Protein AF-A0A2G4IRQ7-F1 (afdb_monomer_lite)

Structure (mmCIF, N/CA/C/O backbone):
data_AF-A0A2G4IRQ7-F1
#
_entry.id   AF-A0A2G4IRQ7-F1
#
loop_
_atom_site.group_PDB
_atom_site.id
_atom_site.type_symbol
_atom_site.label_atom_id
_atom_site.label_alt_id
_atom_site.label_comp_id
_atom_site.label_asym_id
_atom_site.label_entity_id
_atom_site.label_seq_id
_atom_site.pdbx_PDB_ins_code
_atom_site.Cartn_x
_atom_site.Cartn_y
_atom_site.Cartn_z
_atom_site.occupancy
_atom_site.B_iso_or_equiv
_atom_site.auth_seq_id
_atom_site.auth_comp_id
_atom_site.auth_asym_id
_atom_site.auth_atom_id
_atom_site.pdbx_PDB_model_num
ATOM 1 N N . MET A 1 1 ? 15.027 -28.114 79.522 1.00 39.94 1 MET A N 1
ATOM 2 C CA . MET A 1 1 ? 14.827 -28.220 78.059 1.00 39.94 1 MET A CA 1
ATOM 3 C C . MET A 1 1 ? 14.148 -26.948 77.574 1.00 39.94 1 MET A C 1
ATOM 5 O O . MET A 1 1 ? 13.013 -26.704 77.953 1.00 39.94 1 MET A O 1
ATOM 9 N N . ARG A 1 2 ? 14.868 -26.088 76.842 1.00 34.03 2 ARG A N 1
ATOM 10 C CA . ARG A 1 2 ? 14.319 -24.876 76.213 1.00 34.03 2 ARG A CA 1
ATOM 11 C C . ARG A 1 2 ? 13.858 -25.247 74.802 1.00 34.03 2 ARG A C 1
ATOM 13 O O . ARG A 1 2 ? 14.678 -25.721 74.024 1.00 34.03 2 ARG A O 1
ATOM 20 N N . PHE A 1 3 ? 12.579 -25.051 74.493 1.00 34.12 3 PHE A N 1
ATOM 21 C CA . PHE A 1 3 ? 12.048 -25.165 73.134 1.00 34.12 3 PHE A CA 1
ATOM 22 C C . PHE A 1 3 ? 12.144 -23.801 72.443 1.00 34.12 3 PHE A C 1
ATOM 24 O O . PHE A 1 3 ? 11.673 -22.799 72.976 1.00 34.12 3 PHE A O 1
ATOM 31 N N . VAL A 1 4 ? 12.786 -23.769 71.277 1.00 37.59 4 VAL A N 1
ATOM 32 C CA . VAL A 1 4 ? 12.840 -22.609 70.379 1.00 37.59 4 VAL A CA 1
ATOM 33 C C . VAL A 1 4 ? 11.666 -22.729 69.409 1.00 37.59 4 VAL A C 1
ATOM 35 O O . VAL A 1 4 ? 11.553 -23.729 68.704 1.00 37.59 4 VAL A O 1
ATOM 38 N N . VAL A 1 5 ? 10.788 -21.725 69.383 1.00 39.50 5 VAL A N 1
ATOM 39 C CA . VAL A 1 5 ? 9.712 -21.592 68.392 1.00 39.50 5 VAL A CA 1
ATOM 40 C C . VAL A 1 5 ? 10.283 -20.834 67.193 1.00 39.50 5 VAL A C 1
ATOM 42 O O . VAL A 1 5 ? 10.709 -19.691 67.335 1.00 39.50 5 VAL A O 1
ATOM 45 N N . SER A 1 6 ? 10.332 -21.480 66.027 1.00 40.19 6 SER A N 1
ATOM 46 C CA . SER A 1 6 ? 10.767 -20.875 64.765 1.00 40.19 6 SER A CA 1
ATOM 47 C C . SER A 1 6 ? 9.539 -20.422 63.973 1.00 40.19 6 SER A C 1
ATOM 49 O O . SER A 1 6 ? 8.685 -21.233 63.621 1.00 40.19 6 SER A O 1
ATOM 51 N N . THR A 1 7 ? 9.420 -19.118 63.737 1.00 41.31 7 THR A N 1
ATOM 52 C CA . THR A 1 7 ? 8.377 -18.512 62.901 1.00 41.31 7 THR A CA 1
ATOM 53 C C . THR A 1 7 ? 8.740 -18.655 61.422 1.00 41.31 7 THR A C 1
ATOM 55 O O . THR A 1 7 ? 9.763 -18.122 60.994 1.00 41.31 7 THR A O 1
ATOM 58 N N . LEU A 1 8 ? 7.903 -19.346 60.641 1.00 37.53 8 LEU A N 1
ATOM 59 C CA . LEU A 1 8 ? 8.021 -19.422 59.182 1.00 37.53 8 LEU A CA 1
ATOM 60 C C . LEU A 1 8 ? 7.330 -18.204 58.549 1.00 37.53 8 LEU A C 1
ATOM 62 O O . LEU A 1 8 ? 6.112 -18.055 58.642 1.00 37.53 8 LEU A O 1
ATOM 66 N N . THR A 1 9 ? 8.101 -17.345 57.892 1.00 38.47 9 THR A N 1
ATOM 67 C CA . THR A 1 9 ? 7.590 -16.225 57.093 1.00 38.47 9 THR A CA 1
ATOM 68 C C . THR A 1 9 ? 7.265 -16.728 55.684 1.00 38.47 9 THR A C 1
ATOM 70 O O . THR A 1 9 ? 8.157 -17.186 54.972 1.00 38.47 9 THR A O 1
ATOM 73 N N . ALA A 1 10 ? 5.999 -16.664 55.267 1.00 39.62 10 ALA A N 1
ATOM 74 C CA . ALA A 1 10 ? 5.585 -17.016 53.909 1.00 39.62 10 ALA A CA 1
ATOM 75 C C . ALA A 1 10 ? 5.901 -15.864 52.938 1.00 39.62 10 ALA A C 1
ATOM 77 O O . ALA A 1 10 ? 5.369 -14.762 53.072 1.00 39.62 10 ALA A O 1
ATOM 78 N N . LEU A 1 11 ? 6.775 -16.122 51.964 1.00 38.62 11 LEU A N 1
ATOM 79 C CA . LEU A 1 11 ? 7.141 -15.183 50.905 1.00 38.62 11 LEU A CA 1
ATOM 80 C C . LEU A 1 11 ? 6.123 -15.299 49.754 1.00 38.62 11 LEU A C 1
ATOM 82 O O . LEU A 1 11 ? 6.109 -16.298 49.035 1.00 38.62 11 LEU A O 1
ATOM 86 N N . LEU A 1 12 ? 5.257 -14.295 49.580 1.00 38.44 12 LEU A N 1
ATOM 87 C CA . LEU A 1 12 ? 4.388 -14.181 48.404 1.00 38.44 12 LEU A CA 1
ATOM 88 C C . LEU A 1 12 ? 5.237 -13.840 47.169 1.00 38.44 12 LEU A C 1
ATOM 90 O O . LEU A 1 12 ? 5.704 -12.713 47.013 1.00 38.44 12 LEU A O 1
ATOM 94 N N . LEU A 1 13 ? 5.416 -14.813 46.275 1.00 44.12 13 LEU A N 1
ATOM 95 C CA . LEU A 1 13 ? 5.960 -14.594 44.935 1.00 44.12 13 LEU A CA 1
ATOM 96 C C . LEU A 1 13 ? 4.890 -13.931 44.057 1.00 44.12 13 LEU A C 1
ATOM 98 O O . LEU A 1 13 ? 3.972 -14.587 43.556 1.00 44.12 13 LEU A O 1
ATOM 102 N N . ALA A 1 14 ? 5.014 -12.617 43.872 1.00 44.66 14 ALA A N 1
ATOM 103 C CA . ALA A 1 14 ? 4.275 -11.885 42.855 1.00 44.66 14 ALA A CA 1
ATOM 104 C C . ALA A 1 14 ? 4.680 -12.416 41.471 1.00 44.66 14 ALA A C 1
ATOM 106 O O . ALA A 1 14 ? 5.801 -12.201 41.011 1.00 44.66 14 ALA A O 1
ATOM 107 N N . HIS A 1 15 ? 3.771 -13.134 40.813 1.00 41.34 15 HIS A N 1
ATOM 108 C CA . HIS A 1 15 ? 3.943 -13.526 39.421 1.00 41.34 15 HIS A CA 1
ATOM 109 C C . HIS A 1 15 ? 3.737 -12.280 38.558 1.00 41.34 15 HIS A C 1
ATOM 111 O O . HIS A 1 15 ? 2.606 -11.881 38.282 1.00 41.34 15 HIS A O 1
ATOM 117 N N . ALA A 1 16 ? 4.835 -11.644 38.152 1.00 44.62 16 ALA A N 1
ATOM 118 C CA . ALA A 1 16 ? 4.808 -10.702 37.047 1.00 44.62 16 ALA A CA 1
ATOM 119 C C . ALA A 1 16 ? 4.422 -11.492 35.789 1.00 44.62 16 ALA A C 1
ATOM 121 O O . ALA A 1 16 ? 5.222 -12.256 35.251 1.00 44.62 16 ALA A O 1
ATOM 122 N N . GLY A 1 17 ? 3.162 -11.366 35.370 1.00 40.91 17 GLY A N 1
ATOM 123 C CA . GLY A 1 17 ? 2.684 -11.936 34.119 1.00 40.91 17 GLY A CA 1
ATOM 124 C C . GLY A 1 17 ? 3.452 -11.311 32.963 1.00 40.91 17 GLY A C 1
ATOM 125 O O . GLY A 1 17 ? 3.209 -10.163 32.599 1.00 40.91 17 GLY A O 1
ATOM 126 N N . VAL A 1 18 ? 4.391 -12.061 32.394 1.00 37.47 18 VAL A N 1
ATOM 127 C CA . VAL A 1 18 ? 4.973 -11.741 31.095 1.00 37.47 18 VAL A CA 1
ATOM 128 C C . VAL A 1 18 ? 3.854 -11.952 30.082 1.00 37.47 18 VAL A C 1
ATOM 130 O O . VAL A 1 18 ? 3.473 -13.086 29.799 1.00 37.47 18 VAL A O 1
ATOM 133 N N . GLN A 1 19 ? 3.266 -10.865 29.584 1.00 36.97 19 GLN A N 1
ATOM 134 C CA . GLN A 1 19 ? 2.401 -10.943 28.413 1.00 36.97 19 GLN A CA 1
ATOM 135 C C . GLN A 1 19 ? 3.259 -11.469 27.262 1.00 36.97 19 GLN A C 1
ATOM 137 O O . GLN A 1 19 ? 4.245 -10.838 26.879 1.00 36.97 19 GLN A O 1
ATOM 142 N N . ALA A 1 20 ? 2.915 -12.650 26.751 1.00 39.84 20 ALA A N 1
ATOM 143 C CA . ALA A 1 20 ? 3.502 -13.159 25.528 1.00 39.84 20 ALA A CA 1
ATOM 144 C C . ALA A 1 20 ? 3.141 -12.179 24.407 1.00 39.84 20 ALA A C 1
ATOM 146 O O . ALA A 1 20 ? 1.983 -12.077 24.004 1.00 39.84 20 ALA A O 1
ATOM 147 N N . VAL A 1 21 ? 4.129 -11.417 23.942 1.00 36.94 21 VAL A N 1
ATOM 148 C CA . VAL A 1 21 ? 4.043 -10.754 22.646 1.00 36.94 21 VAL A CA 1
ATOM 149 C C . VAL A 1 21 ? 3.983 -11.890 21.641 1.00 36.94 21 VAL A C 1
ATOM 151 O O . VAL A 1 21 ? 4.958 -12.621 21.474 1.00 36.94 21 VAL A O 1
ATOM 154 N N . GLU A 1 22 ? 2.816 -12.097 21.044 1.00 48.16 22 GLU A N 1
ATOM 155 C CA . GLU A 1 22 ? 2.665 -12.989 19.904 1.00 48.16 22 GLU A CA 1
ATOM 156 C C . GLU A 1 22 ? 3.569 -12.421 18.804 1.00 48.16 22 GLU A C 1
ATOM 158 O O . GLU A 1 22 ? 3.260 -11.401 18.185 1.00 48.16 22 GLU A O 1
ATOM 163 N N . LEU A 1 23 ? 4.772 -12.986 18.674 1.00 47.19 23 LEU A N 1
ATOM 164 C CA . LEU A 1 23 ? 5.696 -12.619 17.614 1.00 47.19 23 LEU A CA 1
ATOM 165 C C . LEU A 1 23 ? 4.957 -12.895 16.309 1.00 47.19 23 LEU A C 1
ATOM 167 O O . LEU A 1 23 ? 4.476 -14.006 16.106 1.00 47.19 23 LEU A O 1
ATOM 171 N N . ASP A 1 24 ? 4.838 -11.891 15.447 1.00 64.62 24 ASP A N 1
ATOM 172 C CA . ASP A 1 24 ? 4.324 -12.052 14.092 1.00 64.62 24 ASP A CA 1
ATOM 173 C C . ASP A 1 24 ? 5.249 -13.018 13.327 1.00 64.62 24 ASP A C 1
ATOM 175 O O . ASP A 1 24 ? 6.182 -12.596 12.641 1.00 64.62 24 ASP A O 1
ATOM 179 N N . VAL A 1 25 ? 5.031 -14.329 13.483 1.00 72.94 25 VAL A N 1
ATOM 180 C CA . VAL A 1 25 ? 5.915 -15.350 12.919 1.00 72.94 25 VAL A CA 1
ATOM 181 C C . VAL A 1 25 ? 5.780 -15.312 11.401 1.00 72.94 25 VAL A C 1
ATOM 183 O O . VAL A 1 25 ? 4.698 -15.460 10.824 1.00 72.94 25 VAL A O 1
ATOM 186 N N . THR A 1 26 ? 6.904 -15.061 10.747 1.00 85.12 26 THR A N 1
ATOM 187 C CA . THR A 1 26 ? 7.058 -15.131 9.297 1.00 85.12 26 THR A CA 1
ATOM 188 C C . THR A 1 26 ? 8.162 -16.141 8.984 1.00 85.12 26 THR A C 1
ATOM 190 O O . THR A 1 26 ? 9.031 -16.369 9.834 1.00 85.12 26 THR A O 1
ATOM 193 N N . PRO A 1 27 ? 8.132 -16.798 7.811 1.00 90.25 27 PRO A N 1
ATOM 194 C CA . PRO A 1 27 ? 9.245 -17.614 7.350 1.00 90.25 27 PRO A CA 1
ATOM 195 C C . PRO A 1 27 ? 10.556 -16.834 7.3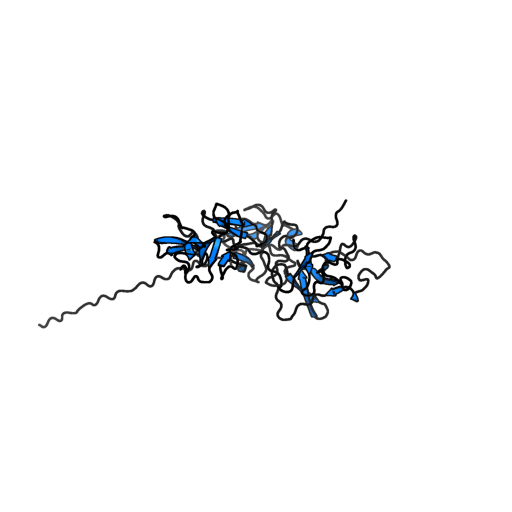69 1.00 90.25 27 PRO A C 1
ATOM 197 O O . PRO A 1 27 ? 10.550 -15.626 7.165 1.00 90.25 27 PRO A O 1
ATOM 200 N N . ALA A 1 28 ? 11.686 -17.522 7.535 1.00 88.62 28 ALA A N 1
ATOM 201 C CA . ALA A 1 28 ? 13.001 -16.878 7.597 1.00 88.62 28 ALA A CA 1
ATOM 202 C C . ALA A 1 28 ? 13.340 -16.058 6.334 1.00 88.62 28 ALA A C 1
ATOM 204 O O . ALA A 1 28 ? 14.097 -15.091 6.397 1.00 88.62 28 ALA A O 1
ATOM 205 N N . GLU A 1 29 ? 12.782 -16.434 5.182 1.00 92.31 29 GLU A N 1
ATOM 206 C CA . GLU A 1 29 ? 12.945 -15.719 3.915 1.00 92.31 29 GLU A CA 1
ATOM 207 C C . GLU A 1 29 ? 12.058 -14.472 3.788 1.00 92.31 29 GLU A C 1
ATOM 209 O O . GLU A 1 29 ? 12.192 -13.742 2.806 1.00 92.31 29 GLU A O 1
ATOM 214 N N . VAL A 1 30 ? 11.162 -14.225 4.746 1.00 93.62 30 VAL A N 1
ATOM 215 C CA . VAL A 1 30 ? 10.192 -13.131 4.735 1.00 93.62 30 VAL A CA 1
ATOM 216 C C . VAL A 1 30 ? 10.420 -12.208 5.927 1.00 93.62 30 VAL A C 1
ATOM 218 O O . VAL A 1 30 ? 10.689 -12.642 7.039 1.00 93.62 30 VAL A O 1
ATOM 221 N N . ALA A 1 31 ? 10.255 -10.912 5.697 1.00 92.38 31 ALA A N 1
ATOM 222 C CA . ALA A 1 31 ? 10.132 -9.910 6.740 1.00 92.38 31 ALA A CA 1
ATOM 223 C C . ALA A 1 31 ? 8.893 -9.036 6.496 1.00 92.38 31 ALA A C 1
ATOM 225 O O . ALA A 1 31 ? 8.296 -9.034 5.415 1.00 92.38 31 ALA A O 1
ATOM 226 N N . LEU A 1 32 ? 8.497 -8.287 7.525 1.00 89.31 32 LEU A N 1
ATOM 227 C CA . LEU A 1 32 ? 7.405 -7.320 7.453 1.00 89.31 32 LEU A CA 1
ATOM 228 C C . LEU A 1 32 ? 7.966 -5.904 7.342 1.00 89.31 32 LEU A C 1
ATOM 230 O O . LEU A 1 32 ? 8.888 -5.535 8.069 1.00 89.31 32 LEU A O 1
ATOM 234 N N . ARG A 1 33 ? 7.373 -5.093 6.462 1.00 87.62 33 ARG A N 1
ATOM 235 C CA . ARG A 1 33 ? 7.618 -3.647 6.395 1.00 87.62 33 ARG A CA 1
ATOM 236 C C . ARG A 1 33 ? 6.317 -2.898 6.663 1.00 87.62 33 ARG A C 1
ATOM 238 O O . ARG A 1 33 ? 5.291 -3.217 6.063 1.00 87.62 33 ARG A O 1
ATOM 245 N N . GLU A 1 34 ? 6.349 -1.919 7.566 1.00 83.19 34 GLU A N 1
ATOM 246 C CA . GLU A 1 34 ? 5.183 -1.070 7.841 1.00 83.19 34 GLU A CA 1
ATOM 247 C C . GLU A 1 34 ? 4.825 -0.229 6.612 1.00 83.19 34 GLU A C 1
ATOM 249 O O . GLU A 1 34 ? 5.695 0.378 5.982 1.00 83.19 34 GLU A O 1
ATOM 254 N N . GLN A 1 35 ? 3.533 -0.166 6.292 1.00 77.06 35 GLN A N 1
ATOM 255 C CA . GLN A 1 35 ? 2.988 0.755 5.299 1.00 77.06 35 GLN A CA 1
ATOM 256 C C . GLN A 1 35 ? 1.631 1.277 5.778 1.00 77.06 35 GLN A C 1
ATOM 258 O O . GLN A 1 35 ? 0.639 0.551 5.818 1.00 77.06 35 GLN A O 1
ATOM 263 N N . GLY A 1 36 ? 1.593 2.556 6.163 1.00 74.94 36 GLY A N 1
ATOM 264 C CA . GLY A 1 36 ? 0.446 3.142 6.863 1.00 74.94 36 GLY A CA 1
ATOM 265 C C . GLY A 1 36 ? 0.159 2.421 8.173 1.00 74.94 36 GLY A C 1
ATOM 266 O O . GLY A 1 36 ? 1.066 2.245 8.981 1.00 74.94 36 GLY A O 1
ATOM 267 N N . HIS A 1 37 ? -1.089 1.994 8.387 1.00 74.00 37 HIS A N 1
ATOM 268 C CA . HIS A 1 37 ? -1.432 1.172 9.548 1.00 74.00 37 HIS A CA 1
ATOM 269 C C . HIS A 1 37 ? -1.323 -0.336 9.285 1.00 74.00 37 HIS A C 1
ATOM 271 O O . HIS A 1 37 ? -1.584 -1.101 10.211 1.00 74.00 37 HIS A O 1
ATOM 277 N N . GLY A 1 38 ? -0.917 -0.774 8.093 1.00 77.12 38 GLY A N 1
ATOM 278 C CA . GLY A 1 38 ? -0.792 -2.174 7.688 1.00 77.12 38 GLY A CA 1
ATOM 279 C C . GLY A 1 38 ? 0.654 -2.636 7.513 1.00 77.12 38 GLY A C 1
ATOM 280 O O . GLY A 1 38 ? 1.609 -1.933 7.853 1.00 77.12 38 GLY A O 1
ATOM 281 N N . TRP A 1 39 ? 0.797 -3.847 6.978 1.00 84.12 39 TRP A N 1
ATOM 282 C CA . TRP A 1 39 ? 2.081 -4.497 6.740 1.00 84.12 39 TRP A CA 1
ATOM 283 C C . TRP A 1 39 ? 2.137 -5.043 5.323 1.00 84.12 39 TRP A C 1
ATOM 285 O O . TRP A 1 39 ? 1.197 -5.695 4.863 1.00 84.12 39 TRP A O 1
ATOM 295 N N . ILE A 1 40 ? 3.272 -4.847 4.668 1.00 88.56 40 ILE A N 1
ATOM 296 C CA . ILE A 1 40 ? 3.592 -5.548 3.429 1.00 88.56 40 ILE A CA 1
ATOM 297 C C . ILE A 1 40 ? 4.649 -6.611 3.686 1.00 88.56 40 ILE A C 1
ATOM 299 O O . ILE A 1 40 ? 5.465 -6.496 4.607 1.00 88.56 40 ILE A O 1
ATOM 303 N N . LEU A 1 41 ? 4.634 -7.633 2.844 1.00 93.12 41 LEU A N 1
ATOM 304 C CA . LEU A 1 41 ? 5.619 -8.694 2.846 1.00 93.12 41 LEU A CA 1
ATOM 305 C C . LEU A 1 41 ? 6.817 -8.266 1.995 1.00 93.12 41 LEU A C 1
ATOM 307 O O . LEU A 1 41 ? 6.673 -7.834 0.849 1.00 93.12 41 LEU A O 1
ATOM 311 N N . VAL A 1 42 ? 8.009 -8.408 2.558 1.00 95.12 42 VAL A N 1
ATOM 312 C CA . VAL A 1 42 ? 9.280 -8.259 1.846 1.00 95.12 42 VAL A CA 1
ATOM 313 C C . VAL A 1 42 ? 10.097 -9.531 2.033 1.00 95.12 42 VAL A C 1
ATOM 315 O O . VAL A 1 42 ? 9.876 -10.269 2.991 1.00 95.12 42 VAL A O 1
ATOM 318 N N . ASN A 1 43 ? 11.035 -9.824 1.138 1.00 95.00 43 ASN A N 1
ATOM 319 C CA . ASN A 1 43 ? 11.986 -10.902 1.393 1.00 95.00 43 ASN A CA 1
ATOM 320 C C . ASN A 1 43 ? 13.030 -10.481 2.448 1.00 95.00 43 ASN A C 1
ATOM 322 O O . ASN A 1 43 ? 13.084 -9.321 2.862 1.00 95.00 43 ASN A O 1
ATOM 326 N N . SER A 1 44 ? 13.906 -11.401 2.850 1.00 91.44 44 SER A N 1
ATOM 327 C CA . SER A 1 44 ? 14.980 -11.142 3.825 1.00 91.44 44 SER A CA 1
ATOM 328 C C . SER A 1 44 ? 15.970 -10.036 3.417 1.00 91.44 44 SER A C 1
ATOM 330 O O . SER A 1 44 ? 16.647 -9.478 4.277 1.00 91.44 44 SER A O 1
ATOM 332 N N . ALA A 1 45 ? 16.031 -9.672 2.131 1.00 91.50 45 ALA A N 1
ATOM 333 C CA . ALA A 1 45 ? 16.821 -8.550 1.614 1.00 91.50 45 ALA A CA 1
ATOM 334 C C . ALA A 1 45 ? 16.038 -7.217 1.556 1.00 91.50 45 ALA A C 1
ATOM 336 O O . ALA A 1 45 ? 16.584 -6.193 1.145 1.00 91.50 45 ALA A O 1
ATOM 337 N N . GLY A 1 46 ? 14.762 -7.204 1.956 1.00 92.50 46 GLY A N 1
ATOM 338 C CA . GLY A 1 46 ? 13.890 -6.026 1.929 1.00 92.50 46 GLY A CA 1
ATOM 339 C C . GLY A 1 46 ? 13.211 -5.750 0.580 1.00 92.50 46 GLY A C 1
ATOM 340 O O . GLY A 1 46 ? 12.546 -4.719 0.429 1.00 92.50 46 GLY A O 1
ATOM 341 N N . MET A 1 47 ? 13.340 -6.661 -0.389 1.00 94.50 47 MET A N 1
ATOM 342 C CA . MET A 1 47 ? 12.660 -6.565 -1.685 1.00 94.50 47 MET A CA 1
ATOM 343 C C . MET A 1 47 ? 11.176 -6.865 -1.524 1.00 94.50 47 MET A C 1
ATOM 345 O O . MET A 1 47 ? 10.811 -7.835 -0.861 1.00 94.50 47 MET A O 1
ATOM 349 N N . THR A 1 48 ? 10.323 -6.054 -2.144 1.00 95.44 48 THR A N 1
ATOM 350 C CA . THR A 1 48 ? 8.869 -6.210 -2.048 1.00 95.44 48 THR A CA 1
ATOM 351 C C . THR A 1 48 ? 8.417 -7.539 -2.650 1.00 95.44 48 THR A C 1
ATOM 353 O O . THR A 1 48 ? 8.892 -7.952 -3.710 1.00 95.44 48 THR A O 1
ATOM 356 N N . LEU A 1 49 ? 7.512 -8.221 -1.948 1.00 97.31 49 LEU A N 1
ATOM 357 C CA . LEU A 1 49 ? 6.870 -9.435 -2.432 1.00 97.31 49 LEU A CA 1
ATOM 358 C C . LEU A 1 49 ? 5.525 -9.101 -3.070 1.00 97.31 49 LEU A C 1
ATOM 360 O O . LEU A 1 49 ? 4.845 -8.167 -2.652 1.00 97.31 49 LEU A O 1
ATOM 364 N N . TYR A 1 50 ? 5.133 -9.886 -4.066 1.00 96.94 50 TYR A N 1
ATOM 365 C CA . TYR A 1 50 ? 3.934 -9.680 -4.869 1.00 96.94 50 TYR A CA 1
ATOM 366 C C . TYR A 1 50 ? 3.104 -10.952 -4.975 1.00 96.94 50 TYR A C 1
ATOM 368 O O . TYR A 1 50 ? 3.623 -12.065 -4.880 1.00 96.94 50 TYR A O 1
ATOM 376 N N . THR A 1 51 ? 1.814 -10.759 -5.232 1.00 95.38 51 THR A N 1
ATOM 377 C CA . THR A 1 51 ? 0.870 -11.803 -5.632 1.00 95.38 51 THR A CA 1
ATOM 378 C C . THR A 1 51 ? 0.375 -11.551 -7.051 1.00 95.38 51 THR A C 1
ATOM 380 O O . THR A 1 51 ? 0.286 -10.404 -7.500 1.00 95.38 51 THR A O 1
ATOM 383 N N . PHE A 1 52 ? 0.035 -12.633 -7.747 1.00 95.44 52 PHE A N 1
ATOM 384 C CA . PHE A 1 52 ? -0.495 -12.595 -9.104 1.00 95.44 52 PHE A CA 1
ATOM 385 C C . PHE A 1 52 ? -1.996 -12.910 -9.104 1.00 95.44 52 PHE A C 1
ATOM 387 O O . PHE A 1 52 ? -2.472 -13.825 -8.418 1.00 95.44 52 PHE A O 1
ATOM 394 N N . VAL A 1 53 ? -2.773 -12.135 -9.862 1.00 92.62 53 VAL A N 1
ATOM 395 C CA . VAL A 1 53 ? -4.231 -12.304 -9.962 1.00 92.62 53 VAL A CA 1
ATOM 396 C C . VAL A 1 53 ? -4.588 -13.678 -10.515 1.00 92.62 53 VAL A C 1
ATOM 398 O O . VAL A 1 53 ? -5.443 -14.342 -9.927 1.00 92.62 53 VAL A O 1
ATOM 401 N N . ASP A 1 54 ? -3.898 -14.114 -11.571 1.00 94.56 54 ASP A N 1
ATOM 402 C CA . ASP A 1 54 ? -4.233 -15.348 -12.290 1.00 94.56 54 ASP A CA 1
ATOM 403 C C . ASP A 1 54 ? -3.843 -16.623 -11.513 1.00 94.56 54 ASP A C 1
ATOM 405 O O . ASP A 1 54 ? -4.292 -17.711 -11.870 1.00 94.56 54 ASP A O 1
ATOM 409 N N . ASP A 1 55 ? -3.057 -16.520 -10.433 1.00 94.56 55 ASP A N 1
ATOM 410 C CA . ASP A 1 55 ? -2.768 -17.676 -9.576 1.00 94.56 55 ASP A CA 1
ATOM 411 C C . ASP A 1 55 ? -4.031 -18.136 -8.842 1.00 94.56 55 ASP A C 1
ATOM 413 O O . ASP A 1 55 ? -4.719 -17.346 -8.195 1.00 94.56 55 ASP A O 1
ATOM 417 N N . GLN A 1 56 ? -4.328 -19.428 -8.846 1.00 91.75 56 GLN A N 1
ATOM 418 C CA . GLN A 1 56 ? -5.398 -19.952 -7.998 1.00 91.75 56 GLN A CA 1
ATOM 419 C C . GLN A 1 56 ? -4.870 -20.208 -6.583 1.00 91.75 56 GLN A C 1
ATOM 421 O O . GLN A 1 56 ? -3.696 -20.520 -6.383 1.00 91.75 56 GLN A O 1
ATOM 426 N N . LYS A 1 57 ? -5.731 -20.047 -5.572 1.00 88.19 57 LYS A N 1
ATOM 427 C CA . LYS A 1 57 ? -5.336 -20.345 -4.191 1.00 88.19 57 LYS A CA 1
ATOM 428 C C . LYS A 1 57 ? -5.075 -21.841 -4.037 1.00 88.19 57 LYS A C 1
ATOM 430 O O . LYS A 1 57 ? -5.906 -22.639 -4.458 1.00 88.19 57 LYS A O 1
ATOM 435 N N . PHE A 1 58 ? -3.977 -22.187 -3.369 1.00 86.00 58 PHE A N 1
ATOM 436 C CA . PHE A 1 58 ? -3.569 -23.566 -3.073 1.00 86.00 58 PHE A CA 1
ATOM 437 C C . PHE A 1 58 ? -3.359 -24.435 -4.322 1.00 86.00 58 PHE A C 1
ATOM 439 O O . PHE A 1 58 ? -3.462 -25.657 -4.248 1.00 86.00 58 PHE A O 1
ATOM 446 N N . ALA A 1 59 ? -3.075 -23.804 -5.460 1.00 89.44 59 ALA A N 1
ATOM 447 C CA . ALA A 1 59 ? -2.809 -24.470 -6.722 1.00 89.44 59 ALA A CA 1
ATOM 448 C C . ALA A 1 59 ? -1.383 -24.188 -7.196 1.00 89.44 59 ALA A C 1
ATOM 450 O O . ALA A 1 59 ? -0.672 -23.342 -6.638 1.00 89.44 59 ALA A O 1
ATOM 451 N N . ASP A 1 60 ? -0.996 -24.880 -8.262 1.00 90.31 60 ASP A N 1
ATOM 452 C CA . ASP A 1 60 ? 0.269 -24.627 -8.928 1.00 90.31 60 ASP A CA 1
ATOM 453 C C . ASP A 1 60 ? 0.326 -23.183 -9.463 1.00 90.31 60 ASP A C 1
ATOM 455 O O . ASP A 1 60 ? -0.670 -22.662 -9.982 1.00 90.31 60 ASP A O 1
ATOM 459 N N . PRO A 1 61 ? 1.491 -22.523 -9.360 1.00 93.94 61 PRO A N 1
ATOM 460 C CA . PRO A 1 61 ? 1.692 -21.178 -9.883 1.00 93.94 61 PRO A CA 1
ATOM 461 C C . PRO A 1 61 ? 1.396 -21.045 -11.382 1.00 93.94 61 PRO A C 1
ATOM 463 O O . PRO A 1 61 ? 1.982 -21.757 -12.196 1.00 93.94 61 PRO A O 1
ATOM 466 N N . ALA A 1 62 ? 0.585 -20.060 -11.769 1.00 94.19 62 ALA A N 1
ATOM 467 C CA . ALA A 1 62 ? 0.337 -19.711 -13.168 1.00 94.19 62 ALA A CA 1
ATOM 468 C C . ALA A 1 62 ? 1.546 -18.993 -13.797 1.00 94.19 62 ALA A C 1
ATOM 470 O O . ALA A 1 62 ? 1.831 -19.145 -14.986 1.00 94.19 62 ALA A O 1
ATOM 471 N N . CYS A 1 63 ? 2.295 -18.217 -13.003 1.00 94.88 63 CYS A N 1
ATOM 472 C CA . CYS A 1 63 ? 3.516 -17.564 -13.473 1.00 94.88 63 CYS A CA 1
ATOM 473 C C . CYS A 1 63 ? 4.708 -18.539 -13.480 1.00 94.88 63 CYS A C 1
ATOM 475 O O . CYS A 1 63 ? 5.372 -18.757 -12.456 1.00 94.88 63 CYS A O 1
ATOM 477 N N . VAL A 1 64 ? 4.995 -19.107 -14.654 1.00 93.38 64 VAL A N 1
ATOM 478 C CA . VAL A 1 64 ? 6.104 -20.041 -14.926 1.00 93.38 64 VAL A CA 1
ATOM 479 C C . VAL A 1 64 ? 6.978 -19.574 -16.098 1.00 93.38 64 VAL A C 1
ATOM 481 O O . VAL A 1 64 ? 6.659 -18.601 -16.783 1.00 93.38 64 VAL A O 1
ATOM 484 N N . GLU A 1 65 ? 8.116 -20.242 -16.307 1.00 91.12 65 GLU A N 1
ATOM 485 C CA . GLU A 1 65 ? 9.047 -19.990 -17.420 1.00 91.12 65 GLU A CA 1
ATOM 486 C C . GLU A 1 65 ? 9.420 -18.503 -17.582 1.00 91.12 65 GLU A C 1
ATOM 488 O O . GLU A 1 65 ? 9.937 -17.888 -16.652 1.00 91.12 65 GLU A O 1
ATOM 493 N N . LYS A 1 66 ? 9.138 -17.896 -18.744 1.00 92.56 66 LYS A N 1
ATOM 494 C CA . LYS A 1 66 ? 9.436 -16.486 -19.039 1.00 92.56 66 LYS A CA 1
ATOM 495 C C . LYS A 1 66 ? 8.800 -15.528 -18.034 1.00 92.56 66 LYS A C 1
ATOM 497 O O . LYS A 1 66 ? 9.400 -14.501 -17.718 1.00 92.56 66 LYS A O 1
ATOM 502 N N . CYS A 1 67 ? 7.617 -15.865 -17.514 1.00 94.06 67 CYS A N 1
ATOM 503 C CA . CYS A 1 67 ? 6.989 -15.071 -16.466 1.00 94.06 67 CYS A CA 1
ATOM 504 C C . CYS A 1 67 ? 7.863 -15.068 -15.207 1.00 94.06 67 CYS A C 1
ATOM 506 O O . CYS A 1 67 ? 8.171 -13.999 -14.690 1.00 94.06 67 CYS A O 1
ATOM 508 N N . ALA A 1 68 ? 8.361 -16.238 -14.796 1.00 94.81 68 ALA A N 1
ATOM 509 C CA . ALA A 1 68 ? 9.201 -16.405 -13.611 1.00 94.81 68 ALA A CA 1
ATOM 510 C C . ALA A 1 68 ? 10.604 -15.777 -13.738 1.00 94.81 68 ALA A C 1
ATOM 512 O O . ALA A 1 68 ? 11.287 -15.604 -12.737 1.00 94.81 68 ALA A O 1
ATOM 513 N N . ILE A 1 69 ? 11.041 -15.411 -14.948 1.00 93.44 69 ILE A N 1
ATOM 514 C CA . ILE A 1 69 ? 12.257 -14.600 -15.143 1.00 93.44 69 ILE A CA 1
ATOM 515 C C . ILE A 1 69 ? 11.993 -13.138 -14.752 1.00 93.44 69 ILE A C 1
ATOM 517 O O . ILE A 1 69 ? 12.836 -12.495 -14.135 1.00 93.44 69 ILE A O 1
ATOM 521 N N . THR A 1 70 ? 10.816 -12.613 -15.106 1.00 94.00 70 THR A N 1
ATOM 522 C CA . THR A 1 70 ? 10.413 -11.230 -14.783 1.00 94.00 70 THR A CA 1
ATOM 523 C C . THR A 1 70 ? 9.896 -11.109 -13.349 1.00 94.00 70 THR A C 1
ATOM 525 O O . THR A 1 70 ? 10.081 -10.086 -12.694 1.00 94.00 70 THR A O 1
ATOM 528 N N . TRP A 1 71 ? 9.276 -12.175 -12.854 1.00 96.94 71 TRP A N 1
ATOM 529 C CA . TRP A 1 71 ? 8.711 -12.291 -11.518 1.00 96.94 71 TRP A CA 1
ATOM 530 C C . TRP A 1 71 ? 9.324 -13.501 -10.820 1.00 96.94 71 TRP A C 1
ATOM 532 O O . TRP A 1 71 ? 8.708 -14.571 -10.803 1.00 96.94 71 TRP A O 1
ATOM 542 N N . PRO A 1 72 ? 10.565 -13.395 -10.317 1.00 97.06 72 PRO A N 1
ATOM 543 C CA . PRO A 1 72 ? 11.218 -14.523 -9.673 1.00 97.06 72 PRO A CA 1
ATOM 544 C C . PRO A 1 72 ? 10.409 -15.034 -8.472 1.00 97.06 72 PRO A C 1
ATOM 546 O O . PRO A 1 72 ? 9.954 -14.239 -7.650 1.00 97.06 72 PRO A O 1
ATOM 549 N N . PRO A 1 73 ? 10.196 -16.355 -8.341 1.00 97.25 73 PRO A N 1
ATOM 550 C CA . PRO A 1 73 ? 9.463 -16.914 -7.213 1.00 97.25 73 PRO A CA 1
ATOM 551 C C . PRO A 1 73 ? 10.265 -16.765 -5.916 1.00 97.25 73 PRO A C 1
ATOM 553 O O . PRO A 1 73 ? 11.481 -16.969 -5.899 1.00 97.25 73 PRO A O 1
ATOM 556 N N . LEU A 1 74 ? 9.575 -16.497 -4.807 1.00 97.50 74 LEU A N 1
ATOM 557 C CA . LEU A 1 74 ? 10.160 -16.599 -3.474 1.00 97.50 74 LEU A CA 1
ATOM 558 C C . LEU A 1 74 ? 10.311 -18.079 -3.106 1.00 97.50 74 LEU A C 1
ATOM 560 O O . LEU A 1 74 ? 9.385 -18.709 -2.592 1.00 97.50 74 LEU A O 1
ATOM 564 N N . LEU A 1 75 ? 11.469 -18.651 -3.420 1.00 95.56 75 LEU A N 1
ATOM 565 C CA . LEU A 1 75 ? 11.746 -20.051 -3.125 1.00 95.56 75 LEU A CA 1
ATOM 566 C C . LEU A 1 75 ? 11.822 -20.291 -1.615 1.00 95.56 75 LEU A C 1
ATOM 568 O O . LEU A 1 75 ? 12.375 -19.489 -0.866 1.00 95.56 75 LEU A O 1
ATOM 572 N N . ALA A 1 76 ? 11.269 -21.420 -1.191 1.00 94.69 76 ALA A N 1
ATOM 573 C CA . ALA A 1 76 ? 11.385 -21.920 0.165 1.00 94.69 76 ALA A CA 1
ATOM 574 C C . ALA A 1 76 ? 12.559 -22.901 0.243 1.00 94.69 76 ALA A C 1
ATOM 576 O O . ALA A 1 76 ? 12.712 -23.760 -0.631 1.00 94.69 76 ALA A O 1
ATOM 577 N N . ASN A 1 77 ? 13.362 -22.807 1.305 1.00 90.75 77 ASN A N 1
ATOM 578 C CA . ASN A 1 77 ? 14.414 -23.786 1.580 1.00 90.75 77 ASN A CA 1
ATOM 579 C C . ASN A 1 77 ? 13.830 -25.209 1.749 1.00 90.75 77 ASN A C 1
ATOM 581 O O . ASN A 1 77 ? 12.623 -25.349 1.930 1.00 90.75 77 ASN A O 1
ATOM 585 N N . GLU A 1 78 ? 14.652 -26.267 1.719 1.00 86.88 78 GLU A N 1
ATOM 586 C CA . GLU A 1 78 ? 14.206 -27.677 1.814 1.00 86.88 78 GLU A CA 1
ATOM 587 C C . GLU A 1 78 ? 13.695 -28.114 3.200 1.00 86.88 78 GLU A C 1
ATOM 589 O O . GLU A 1 78 ? 12.948 -29.092 3.320 1.00 86.88 78 GLU A O 1
ATOM 594 N N . THR A 1 79 ? 14.003 -27.361 4.251 1.00 88.44 79 THR A N 1
ATOM 595 C CA . THR A 1 79 ? 13.552 -27.639 5.624 1.00 88.44 79 THR A CA 1
ATOM 596 C C . THR A 1 79 ? 12.337 -26.807 6.037 1.00 88.44 79 THR A C 1
ATOM 598 O O . THR A 1 79 ? 11.837 -26.966 7.150 1.00 88.44 79 THR A O 1
ATOM 601 N N . ALA A 1 80 ? 11.832 -25.965 5.130 1.00 92.00 80 ALA A N 1
ATOM 602 C CA . ALA A 1 80 ? 10.698 -25.085 5.334 1.00 92.00 80 ALA A CA 1
ATOM 603 C C . ALA A 1 80 ? 9.458 -25.883 5.727 1.00 92.00 80 ALA A C 1
ATOM 605 O O . ALA A 1 80 ? 9.130 -26.898 5.106 1.00 92.00 80 ALA A O 1
ATOM 606 N N . LYS A 1 81 ? 8.766 -25.398 6.756 1.00 90.44 81 LYS A N 1
ATOM 607 C CA . LYS A 1 81 ? 7.528 -25.986 7.258 1.00 90.44 81 LYS A CA 1
ATOM 608 C C . LYS A 1 81 ? 6.408 -24.956 7.127 1.00 90.44 81 LYS A C 1
ATOM 610 O O . LYS A 1 81 ? 6.598 -23.839 7.604 1.00 90.44 81 LYS A O 1
ATOM 615 N N . PRO A 1 82 ? 5.284 -25.297 6.477 1.00 90.69 82 PRO A N 1
ATOM 616 C CA . PRO A 1 82 ? 4.120 -24.423 6.447 1.00 90.69 82 PRO A CA 1
ATOM 617 C C . PRO A 1 82 ? 3.541 -24.268 7.859 1.00 90.69 82 PRO A C 1
ATOM 619 O O . PRO A 1 82 ? 3.592 -25.211 8.651 1.00 90.69 82 PRO A O 1
ATOM 622 N N . ASP A 1 83 ? 2.997 -23.092 8.156 1.00 86.31 83 ASP A N 1
ATOM 623 C CA . ASP A 1 83 ? 2.360 -22.773 9.435 1.00 86.31 83 ASP A CA 1
ATOM 624 C C . ASP A 1 83 ? 1.356 -21.623 9.271 1.00 86.31 83 ASP A C 1
ATOM 626 O O . ASP A 1 83 ? 1.644 -20.617 8.617 1.00 86.31 83 ASP A O 1
ATOM 630 N N . GLY A 1 84 ? 0.169 -21.768 9.861 1.00 84.12 84 GLY A N 1
ATOM 631 C CA . GLY A 1 84 ? -0.922 -20.798 9.747 1.00 84.12 84 GLY A CA 1
ATOM 632 C C . GLY A 1 84 ? -1.236 -20.395 8.297 1.00 84.12 84 GLY A C 1
ATOM 633 O O . GLY A 1 84 ? -1.575 -21.229 7.459 1.00 84.12 84 GLY A O 1
ATOM 634 N N . ASP A 1 85 ? -1.120 -19.096 8.005 1.00 84.94 85 ASP A N 1
ATOM 635 C CA . ASP A 1 85 ? -1.336 -18.523 6.668 1.00 84.94 85 ASP A CA 1
ATOM 636 C C . ASP A 1 85 ? -0.198 -18.844 5.668 1.00 84.94 85 ASP A C 1
ATOM 638 O O . ASP A 1 85 ? -0.338 -18.575 4.471 1.00 84.94 85 ASP A O 1
ATOM 642 N N . TRP A 1 86 ? 0.932 -19.399 6.120 1.00 91.44 86 TRP A N 1
ATOM 643 C CA . TRP A 1 86 ? 2.085 -19.736 5.284 1.00 91.44 86 TRP A CA 1
ATOM 644 C C . TRP A 1 86 ? 1.985 -21.160 4.758 1.00 91.44 86 TRP A C 1
ATOM 646 O O . TRP A 1 86 ? 1.947 -22.132 5.508 1.00 91.44 86 TRP A O 1
ATOM 656 N N . THR A 1 87 ? 2.003 -21.286 3.439 1.00 93.69 87 THR A N 1
ATOM 657 C CA . THR A 1 87 ? 1.883 -22.557 2.722 1.00 93.69 87 THR A CA 1
ATOM 658 C C . THR A 1 87 ? 3.034 -22.725 1.741 1.00 93.69 87 THR A C 1
ATOM 660 O O . THR A 1 87 ? 3.715 -21.761 1.390 1.00 93.69 87 THR A O 1
ATOM 663 N N . LEU A 1 88 ? 3.262 -23.959 1.300 1.00 94.44 88 LEU A N 1
ATOM 664 C CA . LEU A 1 88 ? 4.249 -24.274 0.275 1.00 94.44 88 LEU A CA 1
ATOM 665 C C . LEU A 1 88 ? 3.527 -24.748 -0.979 1.00 94.44 88 LEU A C 1
ATOM 667 O O . LEU A 1 88 ? 2.681 -25.637 -0.901 1.00 94.44 88 LEU A O 1
ATOM 671 N N . VAL A 1 89 ? 3.892 -24.178 -2.123 1.00 93.75 89 VAL A N 1
ATOM 672 C CA . VAL A 1 89 ? 3.496 -24.686 -3.439 1.00 93.75 89 VAL A CA 1
ATOM 673 C C . VAL A 1 89 ? 4.699 -25.324 -4.119 1.00 93.75 89 VAL A C 1
ATOM 675 O O . VAL A 1 89 ? 5.829 -24.845 -3.981 1.00 93.75 89 VAL A O 1
ATOM 678 N N . ILE A 1 90 ? 4.468 -26.425 -4.831 1.00 88.44 90 ILE A N 1
ATOM 679 C CA . ILE A 1 90 ? 5.509 -27.100 -5.607 1.00 88.44 90 ILE A CA 1
ATOM 680 C C . ILE A 1 90 ? 5.444 -26.574 -7.037 1.00 88.44 90 ILE A C 1
ATOM 682 O O . ILE A 1 90 ? 4.388 -26.520 -7.653 1.00 88.44 90 ILE A O 1
ATOM 686 N N . ARG A 1 91 ? 6.588 -26.149 -7.567 1.00 89.56 91 ARG A N 1
ATOM 687 C CA . ARG A 1 91 ? 6.728 -25.670 -8.939 1.00 89.56 91 ARG A CA 1
ATOM 688 C C . ARG A 1 91 ? 7.276 -26.793 -9.804 1.00 89.56 91 ARG A C 1
ATOM 690 O O . ARG A 1 91 ? 8.363 -27.290 -9.513 1.00 89.56 91 ARG A O 1
ATOM 697 N N . GLY A 1 92 ? 6.592 -27.110 -10.905 1.00 78.94 92 GLY A N 1
ATOM 698 C CA . GLY A 1 92 ? 7.107 -27.952 -11.994 1.00 78.94 92 GLY A CA 1
ATOM 699 C C . GLY A 1 92 ? 7.978 -29.124 -11.521 1.00 78.94 92 GLY A C 1
ATOM 700 O O . GLY A 1 92 ? 7.498 -30.029 -10.849 1.00 78.94 92 GLY A O 1
ATOM 701 N N . THR A 1 93 ? 9.278 -29.080 -11.836 1.00 66.06 93 THR A N 1
ATOM 702 C CA . THR A 1 93 ? 10.267 -30.139 -11.548 1.00 66.06 93 THR A CA 1
ATOM 703 C C . THR A 1 93 ? 10.656 -30.305 -10.066 1.00 66.06 93 THR A C 1
ATOM 705 O O . THR A 1 93 ? 11.632 -30.994 -9.783 1.00 66.06 93 THR A O 1
ATOM 708 N N . GLY A 1 94 ? 9.935 -29.694 -9.118 1.00 82.62 94 GLY A N 1
ATOM 709 C CA . GLY A 1 94 ? 10.013 -30.022 -7.687 1.00 82.62 94 GLY A CA 1
ATOM 710 C C . GLY A 1 94 ? 10.497 -28.912 -6.749 1.00 82.62 94 GLY A C 1
ATOM 711 O O . GLY A 1 94 ? 10.562 -29.143 -5.542 1.00 82.62 94 GLY A O 1
ATOM 712 N N . SER A 1 95 ? 10.825 -27.710 -7.241 1.00 90.44 95 SER A N 1
ATOM 713 C CA . SER A 1 95 ? 11.230 -26.612 -6.349 1.00 90.44 95 SER A CA 1
ATOM 714 C C . SER A 1 95 ? 10.042 -26.095 -5.537 1.00 90.44 95 SER A C 1
ATOM 716 O O . SER A 1 95 ? 8.911 -26.046 -6.018 1.00 90.44 95 SER A O 1
ATOM 718 N N . ARG A 1 96 ? 10.288 -25.716 -4.281 1.00 93.81 96 ARG A N 1
ATOM 719 C CA . ARG A 1 96 ? 9.241 -25.243 -3.367 1.00 93.81 96 ARG A CA 1
ATOM 720 C C . ARG A 1 96 ? 9.240 -23.727 -3.327 1.00 93.81 96 ARG A C 1
ATOM 722 O O . ARG A 1 96 ? 10.298 -23.107 -3.259 1.00 93.81 96 ARG A O 1
ATOM 729 N N . GLN A 1 97 ? 8.059 -23.133 -3.354 1.00 96.44 97 GLN A N 1
ATOM 730 C CA . GLN A 1 97 ? 7.862 -21.693 -3.272 1.00 96.44 97 GLN A CA 1
ATOM 731 C C . GLN A 1 97 ? 6.940 -21.372 -2.102 1.00 96.44 97 GLN A C 1
ATOM 733 O O . GLN A 1 97 ? 5.950 -22.068 -1.862 1.00 96.44 97 GLN A O 1
ATOM 738 N N . TRP A 1 98 ? 7.267 -20.298 -1.389 1.00 97.19 98 TRP A N 1
ATOM 739 C CA . TRP A 1 98 ? 6.407 -19.763 -0.349 1.00 97.19 98 TRP A CA 1
ATOM 740 C C . TRP A 1 98 ? 5.135 -19.170 -0.951 1.00 97.19 98 TRP A C 1
ATOM 742 O O . TRP A 1 98 ? 5.168 -18.381 -1.899 1.00 97.19 98 TRP A O 1
ATOM 752 N N . ALA A 1 99 ? 4.006 -19.532 -0.359 1.00 95.12 99 ALA A N 1
ATOM 753 C CA . ALA A 1 99 ? 2.709 -18.953 -0.637 1.00 95.12 99 ALA A CA 1
ATOM 754 C C . ALA A 1 99 ? 2.103 -18.408 0.656 1.00 95.12 99 ALA A C 1
ATOM 756 O O . ALA A 1 99 ? 2.163 -19.049 1.706 1.00 95.12 99 ALA A O 1
ATOM 757 N N . PHE A 1 100 ? 1.479 -17.239 0.571 1.00 91.44 100 PHE A N 1
ATOM 758 C CA . PHE A 1 100 ? 0.762 -16.630 1.684 1.00 91.44 100 PHE A CA 1
ATOM 759 C C . PHE A 1 100 ? -0.736 -16.675 1.395 1.00 91.44 100 PHE A C 1
ATOM 761 O O . PHE A 1 100 ? -1.196 -16.222 0.345 1.00 91.44 100 PHE A O 1
ATOM 768 N N . ARG A 1 101 ? -1.506 -17.285 2.302 1.00 85.44 101 ARG A N 1
ATOM 769 C CA . ARG A 1 101 ? -2.953 -17.537 2.157 1.00 85.44 101 ARG A CA 1
ATOM 770 C C . ARG A 1 101 ? -3.307 -18.265 0.862 1.00 85.44 101 ARG A C 1
ATOM 772 O O . ARG A 1 101 ? -4.290 -17.944 0.185 1.00 85.44 101 ARG A O 1
ATOM 779 N N . GLY A 1 102 ? -2.453 -19.221 0.509 1.00 88.00 102 GLY A N 1
ATOM 780 C CA . GLY A 1 102 ? -2.562 -20.032 -0.695 1.00 88.00 102 GLY A CA 1
ATOM 781 C C . GLY A 1 102 ? -2.162 -19.327 -1.991 1.00 88.00 102 GLY A C 1
ATOM 782 O O . GLY A 1 102 ? -2.239 -19.966 -3.032 1.00 88.00 102 GLY A O 1
ATOM 783 N N . LYS A 1 103 ? -1.750 -18.051 -1.978 1.00 93.62 103 LYS A N 1
ATOM 784 C CA . LYS A 1 103 ? -1.249 -17.351 -3.172 1.00 93.62 103 LYS A CA 1
ATOM 785 C C . LYS A 1 103 ? 0.286 -17.407 -3.223 1.00 93.62 103 LYS A C 1
ATOM 787 O O . LYS A 1 103 ? 0.911 -16.989 -2.245 1.00 93.62 103 LYS A O 1
ATOM 792 N N . PRO A 1 104 ? 0.900 -17.889 -4.320 1.00 96.94 104 PRO A N 1
ATOM 793 C CA . PRO A 1 104 ? 2.353 -17.891 -4.487 1.00 96.94 104 PRO A CA 1
ATOM 794 C C . PRO A 1 104 ? 2.950 -16.477 -4.405 1.00 96.94 104 PRO A C 1
ATOM 796 O O . PRO A 1 104 ? 2.344 -15.512 -4.875 1.00 96.94 104 PRO A O 1
ATOM 799 N N . LEU A 1 105 ? 4.134 -16.356 -3.797 1.00 97.81 105 LEU A N 1
ATOM 800 C CA . LEU A 1 105 ? 4.832 -15.079 -3.618 1.00 97.81 105 LEU A CA 1
ATOM 801 C C . LEU A 1 105 ? 6.004 -14.919 -4.582 1.00 97.81 105 LEU A C 1
ATOM 803 O O . LEU A 1 105 ? 6.783 -15.853 -4.783 1.00 97.81 105 LEU A O 1
ATOM 807 N N . TYR A 1 106 ? 6.162 -13.717 -5.126 1.00 98.06 106 TYR A N 1
ATOM 808 C CA . TYR A 1 106 ? 7.194 -13.384 -6.110 1.00 98.06 106 TYR A CA 1
ATOM 809 C C . TYR A 1 106 ? 7.934 -12.110 -5.726 1.00 98.06 106 TYR A C 1
ATOM 811 O O . TYR A 1 106 ? 7.353 -11.234 -5.097 1.00 98.06 106 TYR A O 1
ATOM 819 N N . THR A 1 107 ? 9.184 -11.974 -6.152 1.00 97.62 107 THR A N 1
ATOM 820 C CA . THR A 1 107 ? 9.843 -10.671 -6.296 1.00 97.62 107 THR A CA 1
ATOM 821 C C . THR A 1 107 ? 9.646 -10.156 -7.723 1.00 97.62 107 THR A C 1
ATOM 823 O O . THR A 1 107 ? 9.157 -10.879 -8.593 1.00 97.62 107 THR A O 1
ATOM 826 N N . TYR A 1 108 ? 10.017 -8.902 -7.984 1.00 96.00 108 TYR A N 1
ATOM 827 C CA . TYR A 1 108 ? 9.973 -8.320 -9.324 1.00 96.00 108 TYR A CA 1
ATOM 828 C C . TYR A 1 108 ? 11.379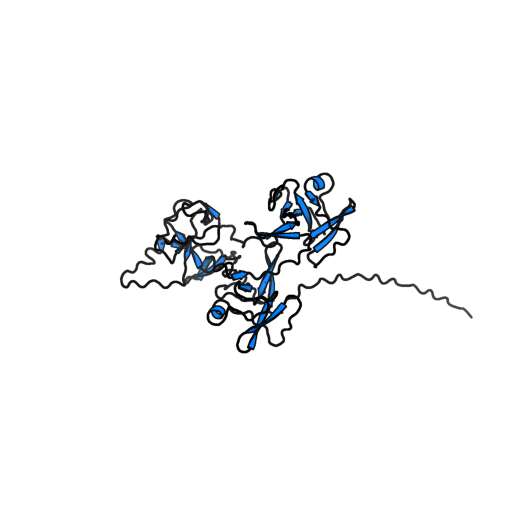 -7.981 -9.814 1.00 96.00 108 TYR A C 1
ATOM 830 O O . TYR A 1 108 ? 12.145 -7.325 -9.115 1.00 96.00 108 TYR A O 1
ATOM 838 N N . SER A 1 109 ? 11.726 -8.389 -11.036 1.00 92.56 109 SER A N 1
ATOM 839 C CA . SER A 1 109 ? 13.086 -8.245 -11.571 1.00 92.56 109 SER A CA 1
ATOM 840 C C . SER 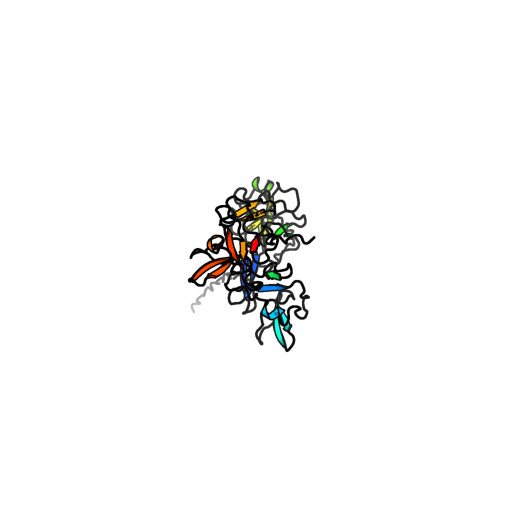A 1 109 ? 13.513 -6.795 -11.827 1.00 92.56 109 SER A C 1
ATOM 842 O O . SER A 1 109 ? 14.683 -6.555 -12.115 1.00 92.56 109 SER A O 1
ATOM 844 N N . ARG A 1 110 ? 12.575 -5.835 -11.799 1.00 88.25 110 ARG A N 1
ATOM 845 C CA . ARG A 1 110 ? 12.883 -4.396 -11.903 1.00 88.25 110 ARG A CA 1
ATOM 846 C C . ARG A 1 110 ? 12.810 -3.656 -10.571 1.00 88.25 110 ARG A C 1
ATOM 848 O O . ARG A 1 110 ? 12.961 -2.437 -10.561 1.00 88.25 110 ARG A O 1
ATOM 855 N N . ASP A 1 111 ? 12.579 -4.362 -9.472 1.00 90.44 111 ASP A N 1
ATOM 856 C CA . ASP A 1 111 ? 12.900 -3.820 -8.159 1.00 90.44 111 ASP A CA 1
ATOM 857 C C . ASP A 1 111 ? 14.394 -4.049 -7.932 1.00 90.44 111 ASP A C 1
ATOM 859 O O . ASP A 1 111 ? 14.885 -5.173 -8.040 1.00 90.44 111 ASP A O 1
ATOM 863 N N . VAL A 1 112 ? 15.127 -2.976 -7.654 1.00 86.06 112 VAL A N 1
ATOM 864 C CA . VAL A 1 112 ? 16.588 -3.003 -7.480 1.00 86.06 112 VAL A CA 1
ATOM 865 C C . VAL A 1 112 ? 16.959 -2.682 -6.039 1.00 86.06 112 VAL A C 1
ATOM 867 O O . VAL A 1 112 ? 17.911 -3.243 -5.499 1.00 86.06 112 VAL A O 1
ATOM 870 N N . LEU A 1 113 ? 16.208 -1.782 -5.408 1.00 87.19 113 LEU A N 1
ATOM 871 C CA . LEU A 1 113 ? 16.460 -1.308 -4.058 1.00 87.19 113 LEU A CA 1
ATOM 872 C C . LEU A 1 113 ? 15.373 -1.795 -3.099 1.00 87.19 113 LEU A C 1
ATOM 874 O O . LEU A 1 113 ? 14.193 -1.890 -3.441 1.00 87.19 113 LEU A O 1
ATOM 878 N N . SER A 1 114 ? 15.768 -2.038 -1.848 1.00 89.56 114 SER A N 1
ATOM 879 C CA . SER A 1 114 ? 14.810 -2.228 -0.758 1.00 89.56 114 SER A CA 1
ATOM 880 C C . SER A 1 114 ? 13.903 -1.002 -0.670 1.00 89.56 114 SER A C 1
ATOM 882 O O . SER A 1 114 ? 14.382 0.127 -0.555 1.00 89.56 114 SER A O 1
ATOM 884 N N . GLY A 1 115 ? 12.593 -1.221 -0.760 1.00 84.12 115 GLY A N 1
ATOM 885 C CA . GLY A 1 115 ? 11.609 -0.136 -0.853 1.00 84.12 115 GLY A CA 1
ATOM 886 C C . GLY A 1 115 ? 10.832 -0.133 -2.160 1.00 84.12 115 GLY A C 1
ATOM 887 O O . GLY A 1 115 ? 9.657 0.234 -2.144 1.00 84.12 115 GLY A O 1
ATOM 888 N N . ASP A 1 116 ? 11.459 -0.587 -3.247 1.00 89.12 116 ASP A N 1
ATOM 889 C CA . ASP A 1 116 ? 10.873 -0.561 -4.584 1.00 89.12 116 ASP A CA 1
ATOM 890 C C . ASP A 1 116 ? 9.583 -1.386 -4.640 1.00 89.12 116 ASP A C 1
ATOM 892 O O . ASP A 1 116 ? 9.521 -2.506 -4.132 1.00 89.12 116 ASP A O 1
ATOM 896 N N . MET A 1 117 ? 8.548 -0.810 -5.249 1.00 91.38 117 MET A N 1
ATOM 897 C CA . MET A 1 117 ? 7.267 -1.456 -5.540 1.00 91.38 117 MET A CA 1
ATOM 898 C C . MET A 1 117 ? 6.910 -1.303 -7.026 1.00 91.38 117 MET A C 1
ATOM 900 O O . MET A 1 117 ? 5.759 -1.033 -7.378 1.00 91.38 117 MET A O 1
ATOM 904 N N . ASN A 1 118 ? 7.896 -1.386 -7.926 1.00 88.19 118 ASN A N 1
ATOM 905 C CA . ASN A 1 118 ? 7.706 -1.056 -9.343 1.00 88.19 118 ASN A CA 1
ATOM 906 C C . ASN A 1 118 ? 6.767 -2.034 -10.062 1.00 88.19 118 ASN A C 1
ATOM 908 O O . ASN A 1 118 ? 6.275 -1.723 -11.148 1.00 88.19 118 ASN A O 1
ATOM 912 N N . GLY A 1 119 ? 6.541 -3.208 -9.472 1.00 87.06 119 GLY A N 1
ATOM 913 C CA . GLY A 1 119 ? 5.628 -4.224 -9.975 1.00 87.06 119 GLY A CA 1
ATOM 914 C C . GLY A 1 119 ? 4.162 -3.984 -9.607 1.00 87.06 119 GLY A C 1
ATOM 915 O O . GLY A 1 119 ? 3.279 -4.622 -10.179 1.00 87.06 119 GLY A O 1
ATOM 916 N N . ASP A 1 120 ? 3.875 -3.076 -8.674 1.00 88.88 120 ASP A N 1
ATOM 917 C CA . ASP A 1 120 ? 2.513 -2.914 -8.176 1.00 88.88 120 ASP A CA 1
ATOM 918 C C . ASP A 1 120 ? 1.569 -2.377 -9.256 1.00 88.88 120 ASP A C 1
ATOM 920 O O . ASP A 1 120 ? 1.913 -1.474 -10.027 1.00 88.88 120 ASP A O 1
ATOM 924 N N . GLU A 1 121 ? 0.378 -2.964 -9.319 1.00 83.44 121 GLU A N 1
ATOM 925 C CA . GLU A 1 121 ? -0.664 -2.744 -10.325 1.00 83.44 121 GLU A CA 1
ATOM 926 C C . GLU A 1 121 ? -0.201 -2.936 -11.779 1.00 83.44 121 GLU A C 1
ATOM 928 O O . GLU A 1 121 ? -0.889 -2.521 -12.723 1.00 83.44 121 GLU A O 1
ATOM 933 N N . LEU A 1 122 ? 0.957 -3.569 -12.008 1.00 83.50 122 LEU A N 1
ATOM 934 C CA . LEU A 1 122 ? 1.463 -3.772 -13.357 1.00 83.50 122 LEU A CA 1
ATOM 935 C C . LEU A 1 122 ? 0.490 -4.663 -14.136 1.00 83.50 122 LEU A C 1
ATOM 937 O O . LEU A 1 122 ? 0.145 -5.770 -13.715 1.00 83.50 122 LEU A O 1
ATOM 941 N N . LEU A 1 123 ? 0.013 -4.144 -15.273 1.00 81.50 123 LEU A N 1
ATOM 942 C CA . LEU A 1 123 ? -1.029 -4.761 -16.104 1.00 81.50 123 LEU A CA 1
ATOM 943 C C . LEU A 1 123 ? -2.334 -5.080 -15.347 1.00 81.50 123 LEU A C 1
ATOM 945 O O . LEU A 1 123 ? -3.114 -5.892 -15.831 1.00 81.50 123 LEU A O 1
ATOM 949 N N . GLN A 1 124 ? -2.565 -4.472 -14.175 1.00 81.94 124 GLN A N 1
ATOM 950 C CA . GLN A 1 124 ? -3.673 -4.806 -13.265 1.00 81.94 124 GLN A CA 1
ATOM 951 C C . GLN A 1 124 ? -3.707 -6.286 -12.845 1.00 81.94 124 GLN A C 1
ATOM 953 O O . GLN A 1 124 ? -4.757 -6.821 -12.494 1.00 81.94 124 GLN A O 1
ATOM 958 N N . LYS A 1 125 ? -2.558 -6.965 -12.897 1.00 89.56 125 LYS A N 1
ATOM 959 C CA . LYS A 1 125 ? -2.447 -8.381 -12.533 1.00 89.56 125 LYS A CA 1
ATOM 960 C C . LYS A 1 125 ? -1.522 -8.642 -11.357 1.00 89.56 125 LYS A C 1
ATOM 962 O O . LYS A 1 125 ? -1.594 -9.719 -10.772 1.00 89.56 125 LYS A O 1
ATOM 967 N N . TRP A 1 126 ? -0.665 -7.689 -11.024 1.00 92.81 126 TRP A N 1
ATOM 968 C CA . TRP A 1 126 ? 0.335 -7.828 -9.978 1.00 92.81 126 TRP A CA 1
ATOM 969 C C . TRP A 1 126 ? 0.053 -6.842 -8.866 1.00 92.81 126 TRP A C 1
ATOM 971 O O . TRP A 1 126 ? -0.188 -5.670 -9.136 1.00 92.81 126 TRP A O 1
ATOM 981 N N . TYR A 1 127 ? 0.073 -7.329 -7.633 1.00 89.88 127 TYR A N 1
ATOM 982 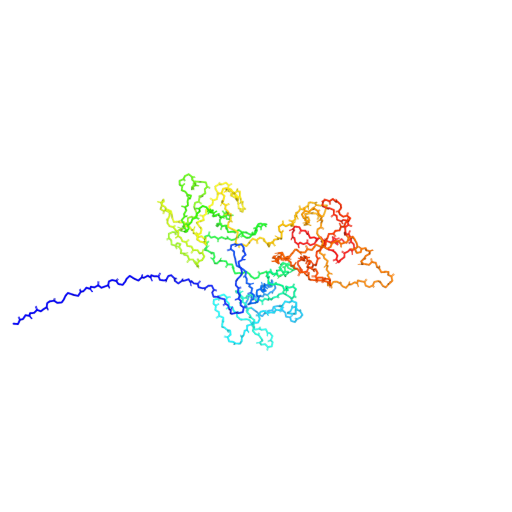C CA . TYR A 1 127 ? -0.207 -6.516 -6.459 1.00 89.88 127 TYR A CA 1
ATOM 983 C C . TYR A 1 127 ? 0.789 -6.839 -5.363 1.00 89.88 127 TYR A C 1
ATOM 985 O O . TYR A 1 127 ? 1.120 -8.013 -5.161 1.00 89.88 127 TYR A O 1
ATOM 993 N N . VAL A 1 128 ? 1.249 -5.810 -4.652 1.00 91.19 128 VAL A N 1
ATOM 994 C CA . VAL A 1 128 ? 2.071 -5.984 -3.452 1.00 91.19 128 VAL A CA 1
ATOM 995 C C . VAL A 1 128 ? 1.386 -6.970 -2.509 1.00 91.19 128 VAL A C 1
ATOM 997 O O . VAL A 1 128 ? 0.192 -6.880 -2.221 1.00 91.19 128 VAL A O 1
ATOM 1000 N N . ALA A 1 129 ? 2.152 -7.953 -2.050 1.00 91.00 129 ALA A N 1
ATOM 1001 C CA . ALA A 1 129 ? 1.693 -8.935 -1.095 1.00 91.00 129 ALA A CA 1
ATOM 1002 C C . ALA A 1 129 ? 1.596 -8.266 0.277 1.00 91.00 129 ALA A C 1
ATOM 1004 O O . ALA A 1 129 ? 2.591 -7.896 0.899 1.00 91.00 129 ALA A O 1
ATOM 1005 N N . ILE A 1 130 ? 0.368 -8.104 0.738 1.00 84.88 130 ILE A N 1
ATOM 1006 C CA . ILE A 1 130 ? 0.044 -7.497 2.021 1.00 84.88 130 ILE A CA 1
ATOM 1007 C C . ILE A 1 130 ? -0.204 -8.582 3.068 1.00 84.88 130 ILE A C 1
ATOM 1009 O O . ILE A 1 130 ? -0.770 -9.638 2.771 1.00 84.88 130 ILE A O 1
ATOM 1013 N N . LYS A 1 131 ? 0.169 -8.305 4.317 1.00 77.69 131 LYS A N 1
ATOM 1014 C CA . LYS A 1 131 ? -0.339 -9.030 5.482 1.00 77.69 131 LYS A CA 1
ATOM 1015 C C . LYS A 1 131 ? -1.482 -8.193 6.058 1.00 77.69 131 LYS A C 1
ATOM 1017 O O . LYS A 1 131 ? -1.230 -7.301 6.872 1.00 77.69 131 LYS A O 1
ATOM 1022 N N . PRO A 1 132 ? -2.736 -8.417 5.625 1.00 68.00 132 PRO A N 1
ATOM 1023 C CA . PRO A 1 132 ? -3.848 -7.642 6.144 1.00 68.00 132 PRO A CA 1
ATOM 1024 C C . PRO A 1 132 ? -4.049 -8.006 7.612 1.00 68.00 132 PRO A C 1
ATOM 1026 O O . PRO A 1 132 ? -3.918 -9.167 8.016 1.00 68.00 132 PRO A O 1
ATOM 1029 N N . ILE A 1 133 ? -4.377 -6.999 8.409 1.00 70.69 133 ILE A N 1
ATOM 1030 C CA . ILE A 1 133 ? -4.572 -7.179 9.840 1.00 70.69 133 ILE A CA 1
ATOM 1031 C C . ILE A 1 133 ? -5.863 -7.979 10.040 1.00 70.69 133 ILE A C 1
ATOM 1033 O O . ILE A 1 133 ? -6.906 -7.543 9.538 1.00 70.69 133 ILE A O 1
ATOM 1037 N N . PRO A 1 134 ? -5.825 -9.138 10.735 1.00 75.75 134 PRO A N 1
ATOM 1038 C CA . PRO A 1 134 ? -7.028 -9.894 11.060 1.00 75.75 134 PRO A CA 1
ATOM 1039 C C . PRO A 1 134 ? -8.024 -8.963 11.736 1.00 75.75 134 PRO A C 1
ATOM 1041 O O . PRO A 1 134 ? -7.761 -8.435 12.810 1.00 75.75 134 PRO A O 1
ATOM 1044 N N . THR A 1 135 ? -9.123 -8.682 11.052 1.00 80.62 135 THR A N 1
ATOM 1045 C CA . THR A 1 135 ? -10.069 -7.641 11.441 1.00 80.62 135 THR A CA 1
ATOM 1046 C C . THR A 1 135 ? -11.297 -8.321 12.053 1.00 80.62 135 THR A C 1
ATOM 1048 O O . THR A 1 135 ? -11.840 -9.226 11.415 1.00 80.62 135 THR A O 1
ATOM 1051 N N . PRO A 1 136 ? -11.734 -7.945 13.274 1.00 87.19 136 PRO A N 1
ATOM 1052 C CA . PRO A 1 136 ? -12.923 -8.512 13.896 1.00 87.19 136 PRO A CA 1
ATOM 1053 C C . PRO A 1 136 ? -14.153 -8.424 12.979 1.00 87.19 136 PRO A C 1
ATOM 1055 O O . PRO A 1 136 ? -14.283 -7.439 12.250 1.00 87.19 136 PRO A O 1
ATOM 1058 N N . PRO A 1 137 ? -15.120 -9.361 13.069 1.00 86.25 137 PRO A N 1
ATOM 1059 C CA . PRO A 1 137 ? -16.317 -9.366 12.212 1.00 86.25 137 PRO A CA 1
ATOM 1060 C C . PRO A 1 137 ? -17.175 -8.090 12.271 1.00 86.25 137 PRO A C 1
ATOM 1062 O O . PRO A 1 137 ? -18.028 -7.863 11.414 1.00 86.25 137 PRO A O 1
ATOM 1065 N N . ALA A 1 138 ? -16.976 -7.258 13.296 1.00 87.12 138 ALA A N 1
ATOM 1066 C CA . ALA A 1 138 ? -17.632 -5.962 13.452 1.00 87.12 138 ALA A CA 1
ATOM 1067 C C . ALA A 1 138 ? -17.159 -4.904 12.435 1.00 87.12 138 ALA A C 1
ATOM 1069 O O . ALA A 1 138 ? -17.788 -3.851 12.312 1.00 87.12 138 ALA A O 1
ATOM 1070 N N . PHE A 1 139 ? -16.071 -5.169 11.715 1.00 92.44 139 PHE A N 1
ATOM 1071 C CA . PHE A 1 139 ? -15.420 -4.210 10.835 1.00 92.44 139 PHE A CA 1
ATOM 1072 C C . PHE A 1 139 ? -15.208 -4.780 9.438 1.00 92.44 139 PHE A C 1
ATOM 1074 O O . PHE A 1 139 ? -15.166 -5.990 9.223 1.00 92.44 139 PHE A O 1
ATOM 1081 N N . MET A 1 140 ? -15.075 -3.875 8.478 1.00 89.81 140 MET A N 1
ATOM 1082 C CA . MET A 1 140 ? -14.807 -4.180 7.080 1.00 89.81 140 MET A CA 1
ATOM 1083 C C . MET A 1 140 ? -13.720 -3.243 6.556 1.00 89.81 140 MET A C 1
ATOM 1085 O O . MET A 1 140 ? -13.335 -2.275 7.217 1.00 89.81 140 MET A O 1
ATOM 1089 N N . THR A 1 141 ? -13.251 -3.516 5.343 1.00 88.25 141 THR A N 1
ATOM 1090 C CA . THR A 1 141 ? -12.408 -2.586 4.595 1.00 88.25 141 THR A CA 1
ATOM 1091 C C . THR A 1 141 ? -13.185 -1.976 3.435 1.00 88.25 141 THR A C 1
ATOM 1093 O O . THR A 1 141 ? -13.999 -2.641 2.790 1.00 88.25 141 THR A O 1
ATOM 1096 N N . LEU A 1 142 ? -12.946 -0.693 3.167 1.00 86.88 142 LEU A N 1
ATOM 1097 C CA . LEU A 1 142 ? -13.523 0.025 2.032 1.00 86.88 142 LEU A CA 1
ATOM 1098 C C . LEU A 1 142 ? -12.402 0.618 1.176 1.00 86.88 142 LEU A C 1
ATOM 1100 O O . LEU A 1 142 ? -11.630 1.443 1.661 1.00 86.88 142 LEU A O 1
ATOM 1104 N N . LYS A 1 143 ? -12.318 0.210 -0.097 1.00 82.56 143 LYS A N 1
ATOM 1105 C CA . LYS A 1 143 ? -11.354 0.770 -1.055 1.00 82.56 143 LYS A CA 1
ATOM 1106 C C . LYS A 1 143 ? -11.760 2.195 -1.434 1.00 82.56 143 LYS A C 1
ATOM 1108 O O . LYS A 1 143 ? -12.824 2.393 -2.015 1.00 82.56 143 LYS A O 1
ATOM 1113 N N . MET A 1 144 ? -10.886 3.156 -1.156 1.00 79.88 144 MET A N 1
ATOM 1114 C CA . MET A 1 144 ? -11.037 4.576 -1.475 1.00 79.88 144 MET A CA 1
ATOM 1115 C C . MET A 1 144 ? -9.788 5.098 -2.204 1.00 79.88 144 MET A C 1
ATOM 1117 O O . MET A 1 144 ? -8.735 4.461 -2.153 1.00 79.88 144 MET A O 1
ATOM 1121 N N . PRO A 1 145 ? -9.839 6.285 -2.840 1.00 75.62 145 PRO A N 1
ATOM 1122 C CA . PRO A 1 145 ? -8.634 6.939 -3.367 1.00 75.62 145 PRO A CA 1
ATOM 1123 C C . PRO A 1 145 ? -7.561 7.188 -2.294 1.00 75.62 145 PRO A C 1
ATOM 1125 O O . PRO A 1 145 ? -6.371 7.195 -2.592 1.00 75.62 145 PRO A O 1
ATOM 1128 N N . ALA A 1 146 ? -7.986 7.364 -1.038 1.00 73.44 146 ALA A N 1
ATOM 1129 C CA . ALA A 1 146 ? -7.122 7.502 0.131 1.00 73.44 146 ALA A CA 1
ATOM 1130 C C . ALA A 1 146 ? -6.631 6.158 0.703 1.00 73.44 146 ALA A C 1
ATOM 1132 O O . ALA A 1 146 ? -6.026 6.154 1.772 1.00 73.44 146 ALA A O 1
ATOM 1133 N N . GLY A 1 147 ? -6.838 5.040 -0.000 1.00 77.50 147 GLY A N 1
ATOM 1134 C CA . GLY A 1 147 ? -6.425 3.705 0.432 1.00 77.50 147 GLY A CA 1
ATOM 1135 C C . GLY A 1 147 ? -7.585 2.844 0.935 1.00 77.50 147 GLY A C 1
ATOM 1136 O O . GLY A 1 147 ? -8.753 3.171 0.725 1.00 77.50 147 GLY A O 1
ATOM 1137 N N . TYR A 1 148 ? -7.280 1.729 1.599 1.00 84.00 148 TYR A N 1
ATOM 1138 C CA . TYR A 1 148 ? -8.296 0.902 2.254 1.00 84.00 148 TYR A CA 1
ATOM 1139 C C . TYR A 1 148 ? -8.589 1.432 3.655 1.00 84.00 148 TYR A C 1
ATOM 1141 O O . TYR A 1 148 ? -7.763 1.333 4.567 1.00 84.00 148 TYR A O 1
ATOM 1149 N N . LEU A 1 149 ? -9.785 1.990 3.820 1.00 89.81 149 LEU A N 1
ATOM 1150 C CA . LEU A 1 149 ? -10.283 2.465 5.104 1.00 89.81 149 LEU A CA 1
ATOM 1151 C C . LEU A 1 149 ? -10.774 1.298 5.947 1.00 89.81 149 LEU A C 1
ATOM 1153 O O . LEU A 1 149 ? -11.456 0.411 5.432 1.00 89.81 149 LEU A O 1
ATOM 1157 N N . LEU A 1 150 ? -10.498 1.345 7.246 1.00 93.00 150 LEU A N 1
ATOM 1158 C CA . LEU A 1 150 ? -11.228 0.558 8.224 1.00 93.00 150 LEU A CA 1
ATOM 1159 C C . LEU A 1 150 ? -12.585 1.225 8.470 1.00 93.00 150 LEU A C 1
ATOM 1161 O O . LEU A 1 150 ? -12.666 2.393 8.861 1.00 93.00 150 LEU A O 1
ATOM 1165 N N . VAL A 1 151 ? -13.650 0.467 8.245 1.00 95.50 151 VAL A N 1
ATOM 1166 C CA . VAL A 1 151 ? -15.029 0.934 8.383 1.00 95.50 151 VAL A CA 1
ATOM 1167 C C . VAL A 1 151 ? -15.836 -0.022 9.258 1.00 95.50 151 VAL A C 1
ATOM 1169 O O . VAL A 1 151 ? -15.472 -1.187 9.428 1.00 95.50 151 VAL A O 1
ATOM 1172 N N . ASP A 1 152 ? -16.949 0.450 9.816 1.00 95.06 152 ASP A N 1
ATOM 1173 C CA . ASP A 1 152 ? -17.921 -0.443 10.454 1.00 95.06 152 ASP A CA 1
ATOM 1174 C C . ASP A 1 152 ? -18.756 -1.227 9.419 1.00 95.06 152 ASP A C 1
ATOM 1176 O O . ASP A 1 152 ? -18.623 -1.051 8.206 1.00 95.06 152 ASP A O 1
ATOM 1180 N N . GLN A 1 153 ? -19.663 -2.091 9.886 1.00 94.31 153 GLN A N 1
ATOM 1181 C CA . GLN A 1 153 ? -20.544 -2.872 9.002 1.00 94.31 153 GLN A CA 1
ATOM 1182 C C . GLN A 1 153 ? -21.494 -2.019 8.139 1.00 94.31 153 GLN A C 1
ATOM 1184 O O . GLN A 1 153 ? -22.043 -2.514 7.156 1.00 94.31 153 GLN A O 1
ATOM 1189 N N . LYS A 1 154 ? -21.692 -0.739 8.480 1.00 94.50 154 LYS A N 1
ATOM 1190 C CA . LYS A 1 154 ? -22.459 0.227 7.681 1.00 94.50 154 LYS A CA 1
ATOM 1191 C C . LYS A 1 154 ? -21.570 1.014 6.718 1.00 94.50 154 LYS A C 1
ATOM 1193 O O . LYS A 1 154 ? -22.065 1.912 6.043 1.00 94.50 154 LYS A O 1
ATOM 1198 N N . LYS A 1 155 ? -20.285 0.655 6.621 1.00 95.69 155 LYS A N 1
ATOM 1199 C CA . LYS A 1 155 ? -19.252 1.323 5.824 1.00 95.69 155 LYS A CA 1
ATOM 1200 C C . LYS A 1 155 ? -18.947 2.753 6.289 1.00 95.69 155 LYS A C 1
ATOM 1202 O O . LYS A 1 155 ? -18.427 3.546 5.506 1.00 95.69 155 LYS A O 1
ATOM 1207 N N . MET A 1 156 ? -19.240 3.080 7.549 1.00 97.31 156 MET A N 1
ATOM 1208 C CA . MET A 1 156 ? -18.857 4.366 8.136 1.00 97.31 156 MET A CA 1
ATOM 1209 C C . MET A 1 156 ? -17.385 4.336 8.545 1.00 97.31 156 MET A C 1
ATOM 1211 O O . MET A 1 156 ? -16.939 3.365 9.162 1.00 97.31 156 MET A O 1
ATOM 1215 N N . THR A 1 157 ? -16.647 5.397 8.221 1.00 97.44 157 THR A N 1
ATOM 1216 C CA . THR A 1 157 ? -15.212 5.527 8.508 1.00 97.44 157 THR A CA 1
ATOM 1217 C C . THR A 1 157 ? -14.931 5.499 10.006 1.00 97.44 157 THR A C 1
ATOM 1219 O O . THR A 1 157 ? -15.617 6.153 10.798 1.00 97.44 157 THR A O 1
ATOM 1222 N N . LEU A 1 158 ? -13.909 4.733 10.398 1.00 97.81 158 LEU A N 1
ATOM 1223 C CA . LEU A 1 158 ? -13.420 4.703 11.771 1.00 97.81 158 LEU A CA 1
ATOM 1224 C C . LEU A 1 158 ? -12.202 5.602 11.944 1.00 97.81 158 LEU A C 1
ATOM 1226 O O . LEU A 1 158 ? -11.356 5.715 11.059 1.00 97.81 158 LEU A O 1
ATOM 1230 N N . TYR A 1 159 ? -12.113 6.206 13.122 1.00 98.12 159 TYR A N 1
ATOM 1231 C CA . TYR A 1 159 ? -11.118 7.208 13.469 1.00 98.12 159 TYR A CA 1
ATOM 1232 C C . TYR A 1 159 ? -10.392 6.871 14.759 1.00 98.12 159 TYR A C 1
ATOM 1234 O O . TYR A 1 159 ? -10.950 6.229 15.650 1.00 98.12 159 TYR A O 1
ATOM 1242 N N . THR A 1 160 ? -9.182 7.404 14.882 1.00 97.50 160 THR A N 1
ATOM 1243 C CA . THR A 1 160 ? -8.417 7.485 16.122 1.00 97.50 160 THR A CA 1
ATOM 1244 C C . THR A 1 160 ? -8.095 8.937 16.456 1.00 97.50 160 THR A C 1
ATOM 1246 O O . THR A 1 160 ? -8.127 9.826 15.599 1.00 97.50 160 THR A O 1
ATOM 1249 N N . SER A 1 161 ? -7.785 9.188 17.727 1.00 96.94 161 SER A N 1
ATOM 1250 C CA . SER A 1 161 ? -7.386 10.504 18.220 1.00 96.94 161 SER A CA 1
ATOM 1251 C C . SER A 1 161 ? -5.915 10.513 18.612 1.00 96.94 161 SER A C 1
ATOM 1253 O O . SER A 1 161 ? -5.455 9.671 19.383 1.00 96.94 161 SER A O 1
ATOM 1255 N N . GLN A 1 162 ? -5.168 11.516 18.149 1.00 95.69 162 GLN A N 1
ATOM 1256 C CA . GLN A 1 162 ? -3.786 11.736 18.586 1.00 95.69 162 GLN A CA 1
ATOM 1257 C C . GLN A 1 162 ? -3.662 12.097 20.074 1.00 95.69 162 GLN A C 1
ATOM 1259 O O . GLN A 1 162 ? -2.567 11.969 20.635 1.00 95.69 162 GLN A O 1
ATOM 1264 N N . SER A 1 163 ? -4.752 12.540 20.710 1.00 95.44 163 SER A N 1
ATOM 1265 C CA . SER A 1 163 ? -4.802 12.829 22.147 1.00 95.44 163 SER A CA 1
ATOM 1266 C C . SER A 1 163 ? -4.929 11.573 23.013 1.00 95.44 163 SER A C 1
ATOM 1268 O O . SER A 1 163 ? -4.660 11.646 24.211 1.00 95.44 163 SER A O 1
ATOM 1270 N N . ASP A 1 164 ? -5.299 10.431 22.430 1.00 96.12 164 ASP A N 1
ATOM 1271 C CA . ASP A 1 164 ? -5.447 9.178 23.167 1.00 96.12 164 ASP A CA 1
ATOM 1272 C C . ASP A 1 164 ? -4.080 8.545 23.469 1.00 96.12 164 ASP A C 1
ATOM 1274 O O . ASP A 1 164 ? -3.094 8.700 22.732 1.00 96.12 164 ASP A O 1
ATOM 1278 N N . ARG A 1 165 ? -3.998 7.835 24.599 1.00 93.06 165 ARG A N 1
ATOM 1279 C CA . ARG A 1 165 ? -2.756 7.226 25.099 1.00 93.06 165 ARG A CA 1
ATOM 1280 C C . ARG A 1 165 ? -3.050 5.885 25.746 1.00 93.06 165 ARG A C 1
ATOM 1282 O O . ARG A 1 165 ? -4.036 5.761 26.461 1.00 93.06 165 ARG A O 1
ATOM 1289 N N . ASN A 1 166 ? -2.174 4.903 25.529 1.00 90.81 166 ASN A N 1
ATOM 1290 C CA . ASN A 1 166 ? -2.205 3.600 26.203 1.00 90.81 166 ASN A CA 1
ATOM 1291 C C . ASN A 1 166 ? -3.607 2.962 26.210 1.00 90.81 166 ASN A C 1
ATOM 1293 O O . ASN A 1 166 ? -4.141 2.654 27.275 1.00 90.81 166 ASN A O 1
ATOM 1297 N N . ALA A 1 167 ? -4.238 2.841 25.034 1.00 92.62 167 ALA A N 1
ATOM 1298 C CA . ALA A 1 167 ? -5.593 2.298 24.886 1.00 92.62 167 ALA A CA 1
ATOM 1299 C C . ALA A 1 167 ? -6.678 3.021 25.717 1.00 92.62 167 ALA A C 1
ATOM 1301 O O . ALA A 1 167 ? -7.736 2.455 25.989 1.00 92.62 167 ALA A O 1
ATOM 1302 N N . THR A 1 168 ? -6.432 4.268 26.124 1.00 93.94 168 THR A N 1
ATOM 1303 C CA . THR A 1 168 ? -7.340 5.076 26.942 1.00 93.94 168 THR A CA 1
ATOM 1304 C C . THR A 1 168 ? -7.766 6.326 26.179 1.00 93.94 168 THR A C 1
ATOM 1306 O O . THR A 1 168 ? -6.935 7.061 25.641 1.00 93.94 168 THR A O 1
ATOM 1309 N N . SER A 1 169 ? -9.079 6.551 26.155 1.00 95.81 169 SER A N 1
ATOM 1310 C CA . SER A 1 169 ? -9.730 7.706 25.535 1.00 95.81 169 SER A CA 1
ATOM 1311 C C . SER A 1 169 ? -9.502 8.983 26.348 1.00 95.81 169 SER A C 1
ATOM 1313 O O . SER A 1 169 ? -9.774 9.021 27.548 1.00 95.81 169 SER A O 1
ATOM 1315 N N . ALA A 1 170 ? -9.064 10.052 25.683 1.00 94.81 170 ALA A N 1
ATOM 1316 C CA . ALA A 1 170 ? -9.138 11.425 26.181 1.00 94.81 170 ALA A CA 1
ATOM 1317 C C . ALA A 1 170 ? -10.471 12.108 25.803 1.00 94.81 170 ALA A C 1
ATOM 1319 O O . ALA A 1 170 ? -10.776 13.201 26.283 1.00 94.81 170 ALA A O 1
ATOM 1320 N N . CYS A 1 171 ? -11.268 11.481 24.934 1.00 95.44 171 CYS A N 1
ATOM 1321 C CA . CYS A 1 171 ? -12.525 12.014 24.428 1.00 95.44 171 CYS A CA 1
ATOM 1322 C C . CYS A 1 171 ? -13.709 11.581 25.302 1.00 95.44 171 CYS A C 1
ATOM 1324 O O . CYS A 1 171 ? -14.299 10.526 25.090 1.00 95.44 171 CYS A O 1
ATOM 1326 N N . GLU A 1 172 ? -14.087 12.413 26.272 1.00 94.00 172 GLU A N 1
ATOM 1327 C CA . GLU A 1 172 ? -15.195 12.148 27.201 1.00 94.00 172 GLU A CA 1
ATOM 1328 C C . GLU A 1 172 ? -16.316 13.197 27.090 1.00 94.00 172 GLU A C 1
ATOM 1330 O O . GLU A 1 172 ? -16.141 14.282 26.525 1.00 94.00 172 GLU A O 1
ATOM 1335 N N . GLY A 1 173 ? -17.494 12.884 27.639 1.00 92.31 173 GLY A N 1
ATOM 1336 C CA . GLY A 1 173 ? -18.603 13.834 27.764 1.00 92.31 173 GLY A CA 1
ATOM 1337 C C . GLY A 1 173 ? -19.090 14.384 26.419 1.00 92.31 173 GLY A C 1
ATOM 1338 O O . GLY A 1 173 ? -19.555 13.638 25.560 1.00 92.31 173 GLY A O 1
ATOM 1339 N N . SER A 1 174 ? -19.017 15.706 26.224 1.00 93.81 174 SER A N 1
ATOM 1340 C CA . SER A 1 174 ? -19.445 16.343 24.969 1.00 93.81 174 SER A CA 1
ATOM 1341 C C . SER A 1 174 ? -18.606 15.912 23.766 1.00 93.81 174 SER A C 1
ATOM 1343 O O . SER A 1 174 ? -19.154 15.818 22.670 1.00 93.81 174 SER A O 1
ATOM 1345 N N . CYS A 1 175 ? -17.323 15.580 23.962 1.00 95.62 175 CYS A N 1
ATOM 1346 C CA . CYS A 1 175 ? -16.480 15.049 22.893 1.00 95.62 175 CYS A CA 1
ATOM 1347 C C . CYS A 1 175 ? -17.070 13.750 22.330 1.00 95.62 175 CYS A C 1
ATOM 1349 O O . CYS A 1 175 ? -17.234 13.633 21.117 1.00 95.62 175 CYS A O 1
ATOM 1351 N N . ALA A 1 176 ? -17.496 12.838 23.211 1.00 96.06 176 ALA A N 1
ATOM 1352 C CA . ALA A 1 176 ? -18.056 11.537 22.844 1.00 96.06 176 ALA A CA 1
ATOM 1353 C C . ALA A 1 176 ? -19.413 11.624 22.112 1.00 96.06 176 ALA A C 1
ATOM 1355 O O . ALA A 1 176 ? -19.855 10.658 21.492 1.00 96.06 176 ALA A O 1
ATOM 1356 N N . LYS A 1 177 ? -20.084 12.787 22.139 1.00 95.06 177 LYS A N 1
ATOM 1357 C CA . LYS A 1 177 ? -21.297 13.032 21.336 1.00 95.06 177 LYS A CA 1
ATOM 1358 C C . LYS A 1 177 ? -20.966 13.266 19.860 1.00 95.06 177 LYS A C 1
ATOM 1360 O O . LYS A 1 177 ? -21.720 12.832 18.990 1.00 95.06 177 LYS A O 1
ATOM 1365 N N . THR A 1 178 ? -19.846 13.938 19.595 1.00 97.38 178 THR A N 1
ATOM 1366 C CA . THR A 1 178 ? -19.349 14.229 18.243 1.00 97.38 178 THR A CA 1
ATOM 1367 C C . THR A 1 178 ? -18.501 13.082 17.701 1.00 97.38 178 THR A C 1
ATOM 1369 O O . THR A 1 178 ? -18.635 12.705 16.542 1.00 97.38 178 THR A O 1
ATOM 1372 N N . TRP A 1 179 ? -17.655 12.505 18.548 1.00 97.69 179 TRP A N 1
ATOM 1373 C CA . TRP A 1 179 ? -16.794 11.370 18.243 1.00 97.69 179 TRP A CA 1
ATOM 1374 C C . TRP A 1 179 ? -17.313 10.168 19.008 1.00 97.69 179 TRP A C 1
ATOM 1376 O O . TRP A 1 179 ? -16.936 9.923 20.150 1.00 97.69 179 TRP A O 1
ATOM 1386 N N . LYS A 1 180 ? -18.253 9.458 18.392 1.00 97.56 180 LYS A N 1
ATOM 1387 C CA . LYS A 1 180 ? -18.981 8.369 19.038 1.00 97.56 180 LYS A CA 1
ATOM 1388 C C . LYS A 1 180 ? -18.048 7.169 19.203 1.00 97.56 180 LYS A C 1
ATOM 1390 O O . LYS A 1 180 ? -17.572 6.672 18.180 1.00 97.56 180 LYS A O 1
ATOM 1395 N N . PRO A 1 181 ? -17.795 6.680 20.430 1.00 97.94 181 PRO A N 1
ATOM 1396 C CA . PRO A 1 181 ? -16.990 5.484 20.643 1.00 97.94 181 PRO A CA 1
ATOM 1397 C C . PRO A 1 181 ? -17.536 4.295 19.849 1.00 97.94 181 PRO A C 1
ATOM 1399 O O . PRO A 1 181 ? -18.747 4.094 19.743 1.00 97.94 181 PRO A O 1
ATOM 1402 N N . VAL A 1 182 ? -16.638 3.505 19.271 1.00 97.62 182 VAL A N 1
ATOM 1403 C CA . VAL A 1 182 ? -16.993 2.251 18.608 1.00 97.62 182 VAL A CA 1
ATOM 1404 C C . VAL A 1 182 ? -17.116 1.172 19.673 1.00 97.62 182 VAL A C 1
ATOM 1406 O O . VAL A 1 182 ? -16.118 0.677 20.201 1.00 97.62 182 VAL A O 1
ATOM 1409 N N . GLU A 1 183 ? -18.355 0.836 20.010 1.00 95.56 183 GLU A N 1
ATOM 1410 C CA . GLU A 1 183 ? -18.660 -0.092 21.092 1.00 95.56 183 GLU A CA 1
ATOM 1411 C C . GLU A 1 183 ? -18.266 -1.535 20.755 1.00 95.56 183 GLU A C 1
ATOM 1413 O O . GLU A 1 183 ? -18.495 -2.033 19.649 1.00 95.56 183 GLU A O 1
ATOM 1418 N N . ALA A 1 184 ? -17.692 -2.220 21.740 1.00 93.69 184 ALA A N 1
ATOM 1419 C CA . ALA A 1 184 ? -17.428 -3.646 21.707 1.00 93.69 184 ALA A CA 1
ATOM 1420 C C . ALA A 1 184 ? -18.545 -4.385 22.450 1.00 93.69 184 ALA A C 1
ATOM 1422 O O . ALA A 1 184 ? -18.784 -4.155 23.636 1.00 93.69 184 ALA A O 1
ATOM 1423 N N . TRP A 1 185 ? -19.233 -5.278 21.737 1.00 88.94 185 TRP A N 1
ATOM 1424 C CA . TRP A 1 185 ? -20.329 -6.071 22.289 1.00 88.94 185 TRP A CA 1
ATOM 1425 C C . TRP A 1 185 ? -19.856 -7.001 23.422 1.00 88.94 185 TRP A C 1
ATOM 1427 O O . TRP A 1 185 ? -18.668 -7.278 23.575 1.00 88.94 185 TRP A O 1
ATOM 1437 N N . ALA A 1 186 ? -20.790 -7.499 24.237 1.00 85.56 186 ALA A N 1
ATOM 1438 C CA . ALA A 1 186 ? -20.464 -8.180 25.492 1.00 85.56 186 ALA A CA 1
ATOM 1439 C C . ALA A 1 186 ? -19.563 -9.424 25.344 1.00 85.56 186 ALA A C 1
ATOM 1441 O O . ALA A 1 186 ? -18.721 -9.650 26.209 1.00 85.56 186 ALA A O 1
ATOM 1442 N N . LEU A 1 187 ? -19.675 -10.194 24.260 1.00 85.12 187 LEU A N 1
ATOM 1443 C CA . LEU A 1 187 ? -18.789 -11.341 24.002 1.00 85.12 187 LEU A CA 1
ATOM 1444 C C . LEU A 1 187 ? -17.768 -11.042 22.891 1.00 85.12 187 LEU A C 1
ATOM 1446 O O . LEU A 1 187 ? -17.228 -11.951 22.272 1.00 85.12 187 LEU A O 1
ATOM 1450 N N . ALA A 1 188 ? -17.497 -9.759 22.624 1.00 86.50 188 ALA A N 1
ATOM 1451 C CA . ALA A 1 188 ? -16.395 -9.370 21.761 1.00 86.50 188 ALA A CA 1
ATOM 1452 C C . ALA A 1 188 ? -15.074 -9.829 22.376 1.00 86.50 188 ALA A C 1
ATOM 1454 O O . ALA A 1 188 ? -14.756 -9.465 23.514 1.00 86.50 188 ALA A O 1
ATOM 1455 N N . GLU A 1 189 ? -14.300 -10.556 21.580 1.00 81.75 189 GLU A N 1
ATOM 1456 C CA . GLU A 1 189 ? -12.945 -10.980 21.901 1.00 81.75 189 GLU A CA 1
ATOM 1457 C C . GLU A 1 189 ? -11.961 -10.365 20.912 1.00 81.75 189 GLU A C 1
ATOM 1459 O O . GLU A 1 189 ? -12.293 -10.113 19.749 1.00 81.75 189 GLU A O 1
ATOM 1464 N N . SER A 1 190 ? -10.743 -10.102 21.382 1.00 77.00 190 SER A N 1
ATOM 1465 C CA . SER A 1 190 ? -9.673 -9.693 20.482 1.00 77.00 190 SER A CA 1
ATOM 1466 C C . SER A 1 190 ? -9.224 -10.884 19.643 1.00 77.00 190 SER A C 1
ATOM 1468 O O . SER A 1 190 ? -8.935 -11.952 20.174 1.00 77.00 190 SER A O 1
ATOM 1470 N N . THR A 1 191 ? -9.146 -10.683 18.331 1.00 69.69 191 THR A N 1
ATOM 1471 C CA . THR A 1 191 ? -8.779 -11.721 17.363 1.00 69.69 191 THR A CA 1
ATOM 1472 C C . THR A 1 191 ? -7.296 -11.703 16.985 1.00 69.69 191 THR A C 1
ATOM 1474 O O . THR A 1 191 ? -6.879 -12.525 16.176 1.00 69.69 191 THR A O 1
ATOM 1477 N N . SER A 1 192 ? -6.507 -10.743 17.488 1.00 77.31 192 SER A N 1
ATOM 1478 C CA . SER A 1 192 ? -5.049 -10.670 17.273 1.00 77.31 192 SER A CA 1
ATOM 1479 C C . SER A 1 192 ? -4.402 -9.628 18.191 1.00 77.31 192 SER A C 1
ATOM 1481 O O . SER A 1 192 ? -5.092 -8.741 18.693 1.00 77.31 192 SER A O 1
ATOM 1483 N N . SER A 1 193 ? -3.071 -9.625 18.279 1.00 79.88 193 SER A N 1
ATOM 1484 C CA . SER A 1 193 ? -2.280 -8.604 18.987 1.00 79.88 193 SER A CA 1
ATOM 1485 C C . SER A 1 193 ? -2.556 -7.146 18.567 1.00 79.88 193 SER A C 1
ATOM 1487 O O . SER A 1 193 ? -2.348 -6.225 19.358 1.00 79.88 193 SER A O 1
ATOM 1489 N N . ALA A 1 194 ? -3.062 -6.907 17.351 1.00 85.69 194 ALA A N 1
ATOM 1490 C CA . ALA A 1 194 ? -3.406 -5.568 16.870 1.00 85.69 194 ALA A CA 1
ATOM 1491 C C . ALA A 1 194 ? -4.722 -5.018 17.448 1.00 85.69 194 ALA A C 1
ATOM 1493 O O . ALA A 1 194 ? -4.968 -3.815 17.348 1.00 85.69 194 ALA A O 1
ATOM 1494 N N . TRP A 1 195 ? -5.568 -5.866 18.033 1.00 91.19 195 TRP A N 1
ATOM 1495 C CA . TRP A 1 195 ? -6.869 -5.476 18.567 1.00 91.19 195 TRP A CA 1
ATOM 1496 C C . TRP A 1 195 ? -6.904 -5.644 20.079 1.00 91.19 195 TRP A C 1
ATOM 1498 O O . TRP A 1 195 ? -6.302 -6.550 20.654 1.00 91.19 195 TRP A O 1
ATOM 1508 N N . SER A 1 196 ? -7.644 -4.776 20.746 1.00 93.44 196 SER A N 1
ATOM 1509 C CA . SER A 1 196 ? -7.993 -4.951 22.148 1.00 93.44 196 SER A CA 1
ATOM 1510 C C . SER A 1 196 ? -9.303 -4.239 22.455 1.00 93.44 196 SER A C 1
ATOM 1512 O O . SER A 1 196 ? -9.916 -3.604 21.592 1.00 93.44 196 SER A O 1
ATOM 1514 N N . ILE A 1 197 ? -9.777 -4.399 23.685 1.00 94.56 197 ILE A N 1
ATOM 1515 C CA . ILE A 1 197 ? -10.987 -3.749 24.172 1.00 94.56 197 ILE A CA 1
ATOM 1516 C C . ILE A 1 197 ? -10.623 -3.049 25.470 1.00 94.56 197 ILE A C 1
ATOM 1518 O O . ILE A 1 197 ? -9.996 -3.643 26.345 1.00 94.56 197 ILE A O 1
ATOM 1522 N N . THR A 1 198 ? -11.025 -1.790 25.585 1.00 94.69 198 THR A N 1
ATOM 1523 C CA . THR A 1 198 ? -10.872 -0.996 26.803 1.00 94.69 198 THR A CA 1
ATOM 1524 C C . THR A 1 198 ? -12.240 -0.708 27.405 1.00 94.69 198 THR A C 1
ATOM 1526 O O . THR A 1 198 ? -13.228 -0.579 26.678 1.00 94.69 198 THR A O 1
ATOM 1529 N N . THR A 1 199 ? -12.313 -0.604 28.728 1.00 94.50 199 THR A N 1
ATOM 1530 C CA . THR A 1 199 ? -13.524 -0.152 29.421 1.00 94.50 199 THR A CA 1
ATOM 1531 C C . THR A 1 199 ? -13.352 1.318 29.763 1.00 94.50 199 THR A C 1
ATOM 1533 O O . THR A 1 199 ? -12.467 1.691 30.534 1.00 94.50 199 THR A O 1
ATOM 1536 N N . ARG A 1 200 ? -14.191 2.161 29.167 1.00 95.06 200 ARG A N 1
ATOM 1537 C CA . ARG A 1 200 ? -14.207 3.605 29.402 1.00 95.06 200 ARG A CA 1
ATOM 1538 C C . ARG A 1 200 ? -14.758 3.932 30.793 1.00 95.06 200 ARG A C 1
ATOM 1540 O O . ARG A 1 200 ? -15.401 3.109 31.443 1.00 95.06 200 ARG A O 1
ATOM 1547 N N . LYS A 1 201 ? -14.545 5.173 31.244 1.00 91.31 201 LYS A N 1
ATOM 1548 C CA . LYS A 1 201 ? -15.025 5.666 32.552 1.00 91.31 201 LYS A CA 1
ATOM 1549 C C . LYS A 1 201 ? -16.551 5.709 32.660 1.00 91.31 201 LYS A C 1
ATOM 1551 O O . LYS A 1 201 ? -17.085 5.583 33.754 1.00 91.31 201 LYS A O 1
ATOM 1556 N N . ASP A 1 202 ? -17.229 5.890 31.533 1.00 90.06 202 ASP A N 1
ATOM 1557 C CA . ASP A 1 202 ? -18.688 5.843 31.405 1.00 90.06 202 ASP A CA 1
ATOM 1558 C C . ASP A 1 202 ? -19.244 4.402 31.355 1.00 90.06 202 ASP A C 1
ATOM 1560 O O . ASP A 1 202 ? -20.452 4.212 31.236 1.00 90.06 202 ASP A O 1
ATOM 1564 N N . GLY A 1 203 ? -18.380 3.385 31.465 1.00 90.88 203 GLY A N 1
ATOM 1565 C CA . GLY A 1 203 ? -18.740 1.968 31.434 1.00 90.88 203 GLY A CA 1
ATOM 1566 C C . GLY A 1 203 ? -18.838 1.372 30.028 1.00 90.88 203 GLY A C 1
ATOM 1567 O O . GLY A 1 203 ? -18.968 0.154 29.897 1.00 90.88 203 GLY A O 1
ATOM 1568 N N . VAL A 1 204 ? -18.734 2.183 28.970 1.00 93.50 204 VAL A N 1
ATOM 1569 C CA . VAL A 1 204 ? -18.776 1.687 27.592 1.00 93.50 204 VAL A CA 1
ATOM 1570 C C . VAL A 1 204 ? -17.509 0.886 27.293 1.00 93.50 204 VAL A C 1
ATOM 1572 O O . VAL A 1 204 ? -16.382 1.358 27.460 1.00 93.50 204 VAL A O 1
ATOM 1575 N N . ARG A 1 205 ? -17.685 -0.344 26.805 1.00 95.06 205 ARG A N 1
ATOM 1576 C CA . ARG A 1 205 ? -16.589 -1.133 26.238 1.00 95.06 205 ARG A CA 1
ATOM 1577 C C . ARG A 1 205 ? -16.310 -0.633 24.834 1.00 95.06 205 ARG A C 1
ATOM 1579 O O . ARG A 1 205 ? -17.206 -0.630 23.999 1.00 95.06 205 ARG A O 1
ATOM 1586 N N . GLN A 1 206 ? -15.081 -0.219 24.572 1.00 96.81 206 GLN A N 1
ATOM 1587 C CA . GLN A 1 206 ? -14.683 0.392 23.312 1.00 96.81 206 GLN A CA 1
ATOM 1588 C C . GLN A 1 206 ? -13.601 -0.443 22.638 1.00 96.81 206 GLN A C 1
ATOM 1590 O O . GLN A 1 206 ? -12.652 -0.896 23.283 1.00 96.81 206 GLN A O 1
ATOM 1595 N N . TRP A 1 207 ? -13.737 -0.620 21.328 1.00 96.81 207 TRP A N 1
ATOM 1596 C CA . TRP A 1 207 ? -12.696 -1.229 20.514 1.00 96.81 207 TRP A CA 1
ATOM 1597 C C . TRP A 1 207 ? -11.455 -0.347 20.442 1.00 96.81 207 TRP A C 1
ATOM 1599 O O . TRP A 1 207 ? -11.533 0.872 20.278 1.00 96.81 207 TRP A O 1
ATOM 1609 N N . VAL A 1 208 ? -10.303 -0.998 20.520 1.00 95.75 208 VAL A N 1
ATOM 1610 C CA . VAL A 1 208 ? -8.984 -0.390 20.419 1.00 95.75 208 VAL A CA 1
ATOM 1611 C C . VAL A 1 208 ? -8.230 -1.094 19.302 1.00 95.75 208 VAL A C 1
ATOM 1613 O O . VAL A 1 208 ? -8.164 -2.322 19.253 1.00 95.75 208 VAL A O 1
ATOM 1616 N N . PHE A 1 209 ? -7.645 -0.306 18.412 1.00 93.19 209 PHE A N 1
ATOM 1617 C CA . PHE A 1 209 ? -6.843 -0.776 17.296 1.00 93.19 209 PHE A CA 1
ATOM 1618 C C . PHE A 1 209 ? -5.429 -0.216 17.403 1.00 93.19 209 PHE A C 1
ATOM 1620 O O . PHE A 1 209 ? -5.245 0.994 17.523 1.00 93.19 209 PHE A O 1
ATOM 1627 N N . LYS A 1 210 ? -4.425 -1.097 17.410 1.00 88.94 210 LYS A N 1
ATOM 1628 C CA . LYS A 1 210 ? -3.006 -0.762 17.620 1.00 88.94 210 LYS A CA 1
ATOM 1629 C C . LYS A 1 210 ? -2.791 0.197 18.804 1.00 88.94 210 LYS A C 1
ATOM 1631 O O . LYS A 1 210 ? -2.049 1.172 18.719 1.00 88.94 210 LYS A O 1
ATOM 1636 N N . GLY A 1 211 ? -3.491 -0.058 19.912 1.00 92.25 211 GLY A N 1
ATOM 1637 C CA . GLY A 1 211 ? -3.418 0.759 21.129 1.00 92.25 211 GLY A CA 1
ATOM 1638 C C . GLY A 1 211 ? -4.169 2.098 21.078 1.00 92.25 211 GLY A C 1
ATOM 1639 O O . GLY A 1 211 ? -4.092 2.858 22.045 1.00 92.25 211 GLY A O 1
ATOM 1640 N N . GLN A 1 212 ? -4.905 2.390 20.001 1.00 95.56 212 GLN A N 1
ATOM 1641 C CA . GLN A 1 212 ? -5.721 3.597 19.847 1.00 95.56 212 GLN A CA 1
ATOM 1642 C C . GLN A 1 212 ? -7.224 3.270 19.896 1.00 95.56 212 GLN A C 1
ATOM 1644 O O . GLN A 1 212 ? -7.683 2.422 19.128 1.00 95.56 212 GLN A O 1
ATOM 1649 N N . PRO A 1 213 ? -8.013 3.906 20.780 1.00 97.69 213 PRO A N 1
ATOM 1650 C CA . PRO A 1 213 ? -9.464 3.744 20.795 1.00 97.69 213 PRO A CA 1
ATOM 1651 C C . PRO A 1 213 ? -10.107 4.181 19.470 1.00 97.69 213 PRO A C 1
ATOM 1653 O O . PRO A 1 213 ? -9.679 5.159 18.855 1.00 97.69 213 PRO A O 1
ATOM 1656 N N . LEU A 1 214 ? -11.137 3.451 19.036 1.00 98.06 214 LEU A N 1
ATOM 1657 C CA . LEU A 1 214 ? -11.831 3.692 17.770 1.00 98.06 214 LEU A CA 1
ATOM 1658 C C . LEU A 1 214 ? -13.117 4.496 17.946 1.00 98.06 214 LEU A C 1
ATOM 1660 O O . LEU A 1 214 ? -13.891 4.261 18.879 1.00 98.06 214 LEU A O 1
ATOM 1664 N N . TYR A 1 215 ? -13.381 5.400 17.004 1.00 98.38 215 TYR A N 1
ATOM 1665 C CA . TYR A 1 215 ? -14.542 6.290 17.012 1.00 98.38 215 TYR A CA 1
ATOM 1666 C C . TYR A 1 215 ? -15.187 6.389 15.629 1.00 98.38 215 TYR A C 1
ATOM 1668 O O . TYR A 1 215 ? -14.532 6.188 14.611 1.00 98.38 215 TYR A O 1
ATOM 1676 N N . ARG A 1 216 ? -16.468 6.757 15.602 1.00 98.00 216 ARG A N 1
ATOM 1677 C CA . ARG A 1 216 ? -17.169 7.269 14.418 1.00 98.00 216 ARG A CA 1
ATOM 1678 C C . ARG A 1 216 ? -17.375 8.766 14.551 1.00 98.00 216 ARG A C 1
ATOM 1680 O O . ARG A 1 216 ? -17.694 9.249 15.640 1.00 98.00 216 ARG A O 1
ATOM 1687 N N . PHE A 1 217 ? -17.269 9.486 13.445 1.00 98.25 217 PHE A N 1
ATOM 1688 C CA . PHE A 1 217 ? -17.557 10.910 13.429 1.00 98.25 217 PHE A CA 1
ATOM 1689 C C . PHE A 1 217 ? -19.048 11.159 13.180 1.00 98.25 217 PHE A C 1
ATOM 1691 O O . PHE A 1 217 ? -19.635 10.625 12.247 1.00 98.25 217 PHE A O 1
ATOM 1698 N N . ALA A 1 218 ? -19.685 11.973 14.022 1.00 96.94 218 ALA A N 1
ATOM 1699 C CA . ALA A 1 218 ? -21.109 12.287 13.901 1.00 96.94 218 ALA A CA 1
ATOM 1700 C C . ALA A 1 218 ? -21.451 13.141 12.667 1.00 96.94 218 ALA A C 1
ATOM 1702 O O . ALA A 1 218 ? -22.628 13.245 12.333 1.00 96.94 218 ALA A O 1
ATOM 1703 N N . GLY A 1 219 ? -20.447 13.768 12.044 1.00 96.06 219 GLY A N 1
ATOM 1704 C CA . GLY A 1 219 ? -20.603 14.538 10.810 1.00 96.06 219 GLY A CA 1
ATOM 1705 C C . GLY A 1 219 ? -20.528 13.705 9.530 1.00 96.06 219 GLY A C 1
ATOM 1706 O O . GLY A 1 219 ? -20.837 14.248 8.476 1.00 96.06 219 GLY A O 1
ATOM 1707 N N . ASP A 1 220 ? -20.153 12.423 9.611 1.00 97.12 220 ASP A N 1
ATOM 1708 C CA . ASP A 1 220 ? -20.219 11.518 8.463 1.00 97.12 220 ASP A CA 1
ATOM 1709 C C . ASP A 1 220 ? -21.619 10.890 8.399 1.00 97.12 220 ASP A C 1
ATOM 1711 O O . ASP A 1 220 ? -22.081 10.239 9.344 1.00 97.12 220 ASP A O 1
ATOM 1715 N N . PHE A 1 221 ? -22.296 11.083 7.272 1.00 94.94 221 PHE A N 1
ATOM 1716 C CA . PHE A 1 221 ? -23.656 10.615 7.004 1.00 94.94 221 PHE A CA 1
ATOM 1717 C C . PHE A 1 221 ? -23.706 9.526 5.930 1.00 94.94 221 PHE A C 1
ATOM 1719 O O . PHE A 1 221 ? -24.676 8.766 5.888 1.00 94.94 221 PHE A O 1
ATOM 1726 N N . SER A 1 222 ? -22.665 9.417 5.101 1.00 95.19 222 SER A N 1
ATOM 1727 C CA . SER A 1 222 ? -22.594 8.450 4.004 1.00 95.19 222 SER A CA 1
ATOM 1728 C C . SER A 1 222 ? -21.411 7.482 4.151 1.00 95.19 222 SER A C 1
ATOM 1730 O O . SER A 1 222 ? -20.365 7.846 4.693 1.00 95.19 222 SER A O 1
ATOM 1732 N N . PRO A 1 223 ? -21.529 6.251 3.616 1.00 94.25 223 PRO A N 1
ATOM 1733 C CA . PRO A 1 223 ? -20.416 5.316 3.494 1.00 94.25 223 PRO A CA 1
ATOM 1734 C C . PRO A 1 223 ? -19.138 5.944 2.925 1.00 94.25 223 PRO A C 1
ATOM 1736 O O . PRO A 1 223 ? -19.164 6.538 1.849 1.00 94.25 223 PRO A O 1
ATOM 1739 N N . GLY A 1 224 ? -18.015 5.755 3.619 1.00 89.56 224 GLY A N 1
ATOM 1740 C CA . GLY A 1 224 ? -16.696 6.226 3.188 1.00 89.56 224 GLY A CA 1
ATOM 1741 C C . GLY A 1 224 ? -16.458 7.735 3.276 1.00 89.56 224 GLY A C 1
ATOM 1742 O O . GLY A 1 224 ? -15.385 8.183 2.871 1.00 89.56 224 GLY A O 1
ATOM 1743 N N . GLU A 1 225 ? -17.403 8.526 3.796 1.00 94.69 225 GLU A N 1
ATOM 1744 C CA . GLU A 1 225 ? -17.125 9.926 4.129 1.00 94.69 225 GLU A CA 1
ATOM 1745 C C . GLU A 1 225 ? -16.007 10.011 5.168 1.00 94.69 225 GLU A C 1
ATOM 1747 O O . GLU A 1 225 ? -15.906 9.177 6.068 1.00 94.69 225 GLU A O 1
ATOM 1752 N N . MET A 1 226 ? -15.128 10.997 4.986 1.00 94.12 226 MET A N 1
ATOM 1753 C CA . MET A 1 226 ? -13.959 11.205 5.834 1.00 94.12 226 MET A CA 1
ATOM 1754 C C . MET A 1 226 ? -13.913 12.629 6.410 1.00 94.12 226 MET A C 1
ATOM 1756 O O . MET A 1 226 ? -12.832 13.181 6.613 1.00 94.12 226 MET A O 1
ATOM 1760 N N . THR A 1 227 ? -15.063 13.261 6.658 1.00 94.75 227 THR A N 1
ATOM 1761 C CA . THR A 1 227 ? -15.133 14.700 6.987 1.00 94.75 227 THR A CA 1
ATOM 1762 C C . THR A 1 227 ? -14.496 15.053 8.335 1.00 94.75 227 THR A C 1
ATOM 1764 O O . THR A 1 227 ? -14.158 16.210 8.581 1.00 94.75 227 THR A O 1
ATOM 1767 N N . GLY A 1 228 ? -14.274 14.052 9.191 1.00 93.69 228 GLY A N 1
ATOM 1768 C CA . GLY A 1 228 ? -13.535 14.191 10.442 1.00 93.69 228 GLY A CA 1
ATOM 1769 C C . GLY A 1 228 ? -12.004 14.227 10.304 1.00 93.69 228 GLY A C 1
ATOM 1770 O O . GLY A 1 228 ? -11.325 14.546 11.280 1.00 93.69 228 GLY A O 1
ATOM 1771 N N . GLU A 1 229 ? -11.435 13.901 9.137 1.00 93.75 229 GLU A N 1
ATOM 1772 C CA . GLU A 1 229 ? -9.977 13.809 8.956 1.00 93.75 229 GLU A CA 1
ATOM 1773 C C . GLU A 1 229 ? -9.280 15.145 9.251 1.00 93.75 229 GLU A C 1
ATOM 1775 O O . GLU A 1 229 ? -9.670 16.201 8.756 1.00 93.75 229 GLU A O 1
ATOM 1780 N N . GLY A 1 230 ? -8.226 15.106 10.068 1.00 89.81 230 GLY A N 1
ATOM 1781 C CA . GLY A 1 230 ? -7.404 16.272 10.397 1.00 89.81 230 GLY A CA 1
ATOM 1782 C C . GLY A 1 230 ? -8.050 17.266 11.367 1.00 89.81 230 GLY A C 1
ATOM 1783 O O . GLY A 1 230 ? -7.370 18.179 11.843 1.00 89.81 230 GLY A O 1
ATOM 1784 N N . ASN A 1 231 ? -9.322 17.090 11.734 1.00 91.88 231 ASN A N 1
ATOM 1785 C CA . ASN A 1 231 ? -9.973 17.909 12.751 1.00 91.88 231 ASN A CA 1
ATOM 1786 C C . ASN A 1 231 ? -9.223 17.721 14.076 1.00 91.88 231 ASN A C 1
ATOM 1788 O O . ASN A 1 231 ? -9.263 16.639 14.628 1.00 91.88 231 ASN A O 1
ATOM 1792 N N . LYS A 1 232 ? -8.487 18.721 14.576 1.00 91.19 232 LYS A N 1
ATOM 1793 C CA . LYS A 1 232 ? -7.814 18.697 15.899 1.00 91.19 232 LYS A CA 1
ATOM 1794 C C . LYS A 1 232 ? -7.046 17.397 16.232 1.00 91.19 232 LYS A C 1
ATOM 1796 O O . LYS A 1 232 ? -7.053 16.954 17.377 1.00 91.19 232 LYS A O 1
ATOM 1801 N N . GLY A 1 233 ? -6.380 16.792 15.247 1.00 92.25 233 GLY A N 1
ATOM 1802 C CA . GLY A 1 233 ? -5.590 15.567 15.444 1.00 92.25 233 GLY A CA 1
ATOM 1803 C C . GLY A 1 233 ? -6.380 14.254 15.362 1.00 92.25 233 GLY A C 1
ATOM 1804 O O . GLY A 1 233 ? -5.831 13.201 15.684 1.00 92.25 233 GLY A O 1
ATOM 1805 N N . TRP A 1 234 ? -7.636 14.289 14.919 1.00 97.06 234 TRP A N 1
ATOM 1806 C CA . TRP A 1 234 ? -8.407 13.103 14.551 1.00 97.06 234 TRP A CA 1
ATOM 1807 C C . TRP A 1 234 ? -7.956 12.569 13.192 1.00 97.06 234 TRP A C 1
ATOM 1809 O O . TRP A 1 234 ? -7.782 13.341 12.247 1.00 97.06 234 TRP A O 1
ATOM 1819 N N . ARG A 1 235 ? -7.733 11.256 13.098 1.00 95.38 235 ARG A N 1
ATOM 1820 C CA . ARG A 1 235 ? -7.218 10.588 11.897 1.00 95.38 235 ARG A CA 1
ATOM 1821 C C . ARG A 1 235 ? -8.077 9.378 11.562 1.00 95.38 235 ARG A C 1
ATOM 1823 O O . ARG A 1 235 ? -8.353 8.564 12.438 1.00 95.38 235 ARG A O 1
ATOM 1830 N N . ALA A 1 236 ? -8.507 9.258 10.317 1.00 94.88 236 ALA A N 1
ATOM 1831 C CA . ALA A 1 236 ? -9.161 8.068 9.813 1.00 94.88 236 ALA A CA 1
ATOM 1832 C C . ALA A 1 236 ? -8.177 6.899 9.811 1.00 94.88 236 ALA A C 1
ATOM 1834 O O . ALA A 1 236 ? -6.990 7.051 9.507 1.00 94.88 236 ALA A O 1
ATOM 1835 N N . VAL A 1 237 ? -8.679 5.712 10.126 1.00 92.94 237 VAL A N 1
ATOM 1836 C CA . VAL A 1 237 ? -7.872 4.499 10.148 1.00 92.94 237 VAL A CA 1
ATOM 1837 C C . VAL A 1 237 ? -7.742 3.969 8.727 1.00 92.94 237 VAL A C 1
ATOM 1839 O O . VAL A 1 237 ? -8.623 3.286 8.206 1.00 92.94 237 VAL A O 1
ATOM 1842 N N . VAL A 1 238 ? -6.618 4.295 8.095 1.00 87.38 238 VAL A N 1
ATOM 1843 C CA . VAL A 1 238 ? -6.252 3.808 6.762 1.00 87.38 238 VAL A CA 1
ATOM 1844 C C . VAL A 1 238 ? -5.315 2.611 6.909 1.00 87.38 238 VAL A C 1
ATOM 1846 O O . VAL A 1 238 ? -4.136 2.771 7.229 1.00 87.38 238 VAL A O 1
ATOM 1849 N N . LEU A 1 239 ? -5.836 1.402 6.697 1.00 80.44 239 LEU A N 1
ATOM 1850 C CA . LEU A 1 239 ? -5.052 0.171 6.832 1.00 80.44 239 LEU A CA 1
ATOM 1851 C C . LEU A 1 239 ? -3.964 0.097 5.765 1.00 80.44 239 LEU A C 1
ATOM 1853 O O . LEU A 1 239 ? -2.820 -0.216 6.065 1.00 80.44 239 LEU A O 1
ATOM 1857 N N . GLU A 1 240 ? -4.319 0.446 4.536 1.00 73.69 240 GLU A N 1
ATOM 1858 C CA . GLU A 1 240 ? -3.416 0.421 3.391 1.00 73.69 240 GLU A CA 1
ATOM 1859 C C . GLU A 1 240 ? -3.522 1.773 2.688 1.00 73.69 240 GLU A C 1
ATOM 1861 O O . GLU A 1 240 ? -4.466 1.974 1.921 1.00 73.69 240 GLU A O 1
ATOM 1866 N N . PRO A 1 241 ? -2.637 2.740 2.981 1.00 68.06 241 PRO A N 1
ATOM 1867 C CA . PRO A 1 241 ? -2.645 4.026 2.297 1.00 68.06 241 PRO A CA 1
ATOM 1868 C C . PRO A 1 241 ? -2.350 3.822 0.808 1.00 68.06 241 PRO A C 1
ATOM 1870 O O . PRO A 1 241 ? -1.745 2.809 0.439 1.00 68.06 241 PRO A O 1
ATOM 1873 N N . PRO A 1 242 ? -2.726 4.780 -0.061 1.00 68.69 242 PRO A N 1
ATOM 1874 C CA . PRO A 1 242 ? -2.307 4.734 -1.449 1.00 68.69 242 PRO A CA 1
ATOM 1875 C C . PRO A 1 242 ? -0.784 4.663 -1.475 1.00 68.69 242 PRO A C 1
ATOM 1877 O O . PRO A 1 242 ? -0.118 5.148 -0.549 1.00 68.69 242 PRO A O 1
ATOM 1880 N N . LEU A 1 243 ? -0.238 4.051 -2.525 1.00 72.50 243 LEU A N 1
ATOM 1881 C CA . LEU A 1 243 ? 1.204 3.927 -2.655 1.00 72.50 243 LEU A CA 1
ATOM 1882 C C . LEU A 1 243 ? 1.862 5.287 -2.413 1.00 72.50 243 LEU A C 1
ATOM 1884 O O . LEU A 1 243 ? 1.465 6.288 -3.026 1.00 72.50 243 LEU A O 1
ATOM 1888 N N . PRO A 1 244 ? 2.825 5.344 -1.483 1.00 78.12 244 PRO A N 1
ATOM 1889 C CA . PRO A 1 244 ? 3.413 6.604 -1.105 1.00 78.12 244 PRO A CA 1
ATOM 1890 C C . PRO A 1 244 ? 4.152 7.200 -2.304 1.00 78.12 244 PRO A C 1
ATOM 1892 O O . PRO A 1 244 ? 4.680 6.490 -3.162 1.00 78.12 244 PRO A O 1
ATOM 1895 N N . ARG A 1 245 ? 4.162 8.529 -2.362 1.00 86.12 245 ARG A N 1
ATOM 1896 C CA . ARG A 1 245 ? 4.789 9.306 -3.430 1.00 86.12 245 ARG A CA 1
ATOM 1897 C C . ARG A 1 245 ? 5.763 10.321 -2.836 1.00 86.12 245 ARG A C 1
ATOM 1899 O O . ARG A 1 245 ? 5.517 10.785 -1.718 1.00 86.12 245 ARG A O 1
ATOM 1906 N N . PRO A 1 246 ? 6.828 10.703 -3.556 1.00 90.06 246 PRO A N 1
ATOM 1907 C CA . PRO A 1 246 ? 7.708 11.770 -3.122 1.00 90.06 246 PRO A CA 1
ATOM 1908 C C . PRO A 1 246 ? 6.926 13.069 -2.909 1.00 90.06 246 PRO A C 1
ATOM 1910 O O . PRO A 1 246 ? 6.054 13.424 -3.704 1.00 90.06 246 PRO A O 1
ATOM 1913 N N . ALA A 1 247 ? 7.254 13.792 -1.838 1.00 88.88 247 ALA A N 1
ATOM 1914 C CA . ALA A 1 247 ? 6.541 15.010 -1.449 1.00 88.88 247 ALA A CA 1
ATOM 1915 C C . ALA A 1 247 ? 6.649 16.143 -2.487 1.00 88.88 247 ALA A C 1
ATOM 1917 O O . ALA A 1 247 ? 5.794 17.023 -2.517 1.00 88.88 247 ALA A O 1
ATOM 1918 N N . TRP A 1 248 ? 7.682 16.115 -3.335 1.00 92.38 248 TRP A N 1
ATOM 1919 C CA . TRP A 1 248 ? 7.900 17.093 -4.403 1.00 92.38 248 TRP A CA 1
ATOM 1920 C C . TRP A 1 248 ? 6.984 16.887 -5.616 1.00 92.38 248 TRP A C 1
ATOM 1922 O O . TRP A 1 248 ? 6.870 17.790 -6.439 1.00 92.38 248 TRP A O 1
ATOM 1932 N N . VAL A 1 249 ? 6.336 15.724 -5.744 1.00 93.12 249 VAL A N 1
ATOM 1933 C CA . VAL A 1 249 ? 5.409 15.460 -6.846 1.00 93.12 249 VAL A CA 1
ATOM 1934 C C . VAL A 1 249 ? 4.125 16.252 -6.604 1.00 93.12 249 VAL A C 1
ATOM 1936 O O . VAL A 1 249 ? 3.551 16.221 -5.512 1.00 93.12 249 VAL A O 1
ATOM 1939 N N . THR A 1 250 ? 3.611 16.913 -7.630 1.00 92.06 250 THR A N 1
ATOM 1940 C CA . THR A 1 250 ? 2.345 17.656 -7.608 1.00 92.06 250 THR A CA 1
ATOM 1941 C C . THR A 1 250 ? 1.357 17.067 -8.620 1.00 92.06 250 THR A C 1
ATOM 1943 O O . THR A 1 250 ? 1.702 16.153 -9.373 1.00 92.06 250 THR A O 1
ATOM 1946 N N . TYR A 1 251 ? 0.104 17.534 -8.595 1.00 90.25 251 TYR A N 1
ATOM 1947 C CA . TYR A 1 251 ? -0.903 17.184 -9.599 1.00 90.25 251 TYR A CA 1
ATOM 1948 C C . TYR A 1 251 ? -1.356 18.435 -10.336 1.00 90.25 251 TYR A C 1
ATOM 1950 O O . TYR A 1 251 ? -1.596 19.466 -9.708 1.00 90.25 251 TYR A O 1
ATOM 1958 N N . GLN A 1 252 ? -1.545 18.315 -11.645 1.00 90.00 252 GLN A N 1
ATOM 1959 C CA . GLN A 1 252 ? -2.015 19.405 -12.489 1.00 90.00 252 GLN A CA 1
ATOM 1960 C C . GLN A 1 252 ? -3.073 18.937 -13.476 1.00 90.00 252 GLN A C 1
ATOM 1962 O O . GLN A 1 252 ? -3.009 17.826 -14.000 1.00 90.00 252 GLN A O 1
ATOM 1967 N N . LYS A 1 253 ? -4.071 19.787 -13.723 1.00 89.25 253 LYS A N 1
ATOM 1968 C CA . LYS A 1 253 ? -5.078 19.528 -14.754 1.00 89.25 253 LYS A CA 1
ATOM 1969 C C . LYS A 1 253 ? -4.461 19.750 -16.133 1.00 89.25 253 LYS A C 1
ATOM 1971 O O . LYS A 1 253 ? -3.673 20.670 -16.310 1.00 89.25 253 LYS A O 1
ATOM 1976 N N . SER A 1 254 ? -4.861 18.930 -17.092 1.00 88.00 254 SER A N 1
ATOM 1977 C CA . SER A 1 254 ? -4.535 19.078 -18.509 1.00 88.00 254 SER A CA 1
ATOM 1978 C C . SER A 1 254 ? -5.713 18.621 -19.362 1.00 88.00 254 SER A C 1
ATOM 1980 O O . SER A 1 254 ? -6.636 17.976 -18.852 1.00 88.00 254 SER A O 1
ATOM 1982 N N . ASP A 1 255 ? -5.636 18.868 -20.666 1.00 82.31 255 ASP A N 1
ATOM 1983 C CA . ASP A 1 255 ? -6.610 18.372 -21.646 1.00 82.31 255 ASP A CA 1
ATOM 1984 C C . ASP A 1 255 ? -6.649 16.833 -21.718 1.00 82.31 255 ASP A C 1
ATOM 1986 O O . ASP A 1 255 ? -7.644 16.248 -22.140 1.00 82.31 255 ASP A O 1
ATOM 1990 N N . GLY A 1 256 ? -5.585 16.166 -21.258 1.00 75.06 256 GLY A N 1
ATOM 1991 C CA . GLY A 1 256 ? -5.476 14.711 -21.164 1.00 75.06 256 GLY A CA 1
ATOM 1992 C C . GLY A 1 256 ? -5.923 14.109 -19.825 1.00 75.06 256 GLY A C 1
ATOM 1993 O O . GLY A 1 256 ? -5.880 12.892 -19.656 1.00 75.06 256 GLY A O 1
ATOM 1994 N N . GLY A 1 257 ? -6.334 14.941 -18.859 1.00 83.94 257 GLY A N 1
ATOM 1995 C CA . GLY A 1 257 ? -6.673 14.554 -17.483 1.00 83.94 257 GLY A CA 1
ATOM 1996 C C . GLY A 1 257 ? -5.689 15.094 -16.434 1.00 83.94 257 GLY A C 1
ATOM 1997 O O . GLY A 1 257 ? -4.886 15.983 -16.710 1.00 83.94 257 GLY A O 1
ATOM 1998 N N . GLU A 1 258 ? -5.757 14.588 -15.198 1.00 88.00 258 GLU A N 1
ATOM 1999 C CA . GLU A 1 258 ? -4.840 15.009 -14.124 1.00 88.00 258 GLU A CA 1
ATOM 2000 C C . GLU A 1 258 ? -3.462 14.338 -14.271 1.00 88.00 258 GLU A C 1
ATOM 2002 O O . GLU A 1 258 ? -3.333 13.122 -14.102 1.00 88.00 258 GLU A O 1
ATOM 2007 N N . LEU A 1 259 ? -2.435 15.140 -14.547 1.00 90.44 259 LEU A N 1
ATOM 2008 C CA . LEU A 1 259 ? -1.033 14.744 -14.684 1.00 90.44 259 LEU A CA 1
ATOM 2009 C C . LEU A 1 259 ? -0.286 14.872 -13.357 1.00 90.44 259 LEU A C 1
ATOM 2011 O O . LEU A 1 259 ? -0.630 15.702 -12.516 1.00 90.44 259 LEU A O 1
ATOM 2015 N N . MET A 1 260 ? 0.776 14.087 -13.200 1.00 92.50 260 MET A N 1
ATOM 2016 C CA . MET A 1 260 ? 1.804 14.319 -12.193 1.00 92.50 260 MET A CA 1
ATOM 2017 C C . MET A 1 260 ? 2.859 15.292 -12.723 1.00 92.50 260 MET A C 1
ATOM 2019 O O . MET A 1 260 ? 3.261 15.218 -13.886 1.00 92.50 260 MET A O 1
ATOM 2023 N N . ALA A 1 261 ? 3.322 16.175 -11.846 1.00 93.44 261 ALA A N 1
ATOM 2024 C CA . ALA A 1 261 ? 4.311 17.198 -12.151 1.00 93.44 261 ALA A CA 1
ATOM 2025 C C . ALA A 1 261 ? 5.371 17.313 -11.052 1.00 93.44 261 ALA A C 1
ATOM 2027 O O . ALA A 1 261 ? 5.205 16.776 -9.953 1.00 93.44 261 ALA A O 1
ATOM 2028 N N . ASP A 1 262 ? 6.477 17.987 -11.354 1.00 92.81 262 ASP A N 1
ATOM 2029 C CA . ASP A 1 262 ? 7.442 18.392 -10.336 1.00 92.81 262 ASP A CA 1
ATOM 2030 C C . ASP A 1 262 ? 6.897 19.541 -9.458 1.00 92.81 262 ASP A C 1
ATOM 2032 O O . ASP A 1 262 ? 5.762 20.007 -9.611 1.00 92.81 262 ASP A O 1
ATOM 2036 N N . ALA A 1 263 ? 7.705 20.007 -8.505 1.00 90.81 263 ALA A N 1
ATOM 2037 C CA . ALA A 1 263 ? 7.317 21.092 -7.604 1.00 90.81 263 ALA A CA 1
ATOM 2038 C C . ALA A 1 263 ? 7.150 22.452 -8.314 1.00 90.81 263 ALA A C 1
ATOM 2040 O O . ALA A 1 263 ? 6.549 23.358 -7.741 1.00 90.81 263 ALA A O 1
ATOM 2041 N N . ALA A 1 264 ? 7.679 22.598 -9.532 1.00 90.12 264 ALA A N 1
ATOM 2042 C CA . ALA A 1 264 ? 7.577 23.802 -10.351 1.00 90.12 264 ALA A CA 1
ATOM 2043 C C . ALA A 1 264 ? 6.415 23.743 -11.364 1.00 90.12 264 ALA A C 1
ATOM 2045 O O . ALA A 1 264 ? 6.145 24.743 -12.023 1.00 90.12 264 ALA A O 1
ATOM 2046 N N . GLY A 1 265 ? 5.699 22.615 -11.463 1.00 90.75 265 GLY A N 1
ATOM 2047 C CA . GLY A 1 265 ? 4.576 22.433 -12.389 1.00 90.75 265 GLY A CA 1
ATOM 2048 C C . GLY A 1 265 ? 4.972 21.884 -13.764 1.00 90.75 265 GLY A C 1
ATOM 2049 O O . GLY A 1 265 ? 4.152 21.865 -14.681 1.00 90.75 265 GLY A O 1
ATOM 2050 N N . HIS A 1 266 ? 6.203 21.402 -13.945 1.00 92.06 266 HIS A N 1
ATOM 2051 C CA . HIS A 1 266 ? 6.570 20.728 -15.189 1.00 92.06 266 HIS A CA 1
ATOM 2052 C C . HIS A 1 266 ? 6.029 19.298 -15.189 1.00 92.06 266 HIS A C 1
ATOM 2054 O O . HIS A 1 266 ? 6.228 18.549 -14.228 1.00 92.06 266 HIS A O 1
ATOM 2060 N N . THR A 1 267 ? 5.379 18.894 -16.283 1.00 93.19 267 THR A N 1
ATOM 2061 C CA . THR A 1 267 ? 4.848 17.534 -16.442 1.00 93.19 267 THR A CA 1
ATOM 2062 C C . THR A 1 267 ? 5.959 16.489 -16.322 1.00 93.19 267 THR A C 1
ATOM 2064 O O . THR A 1 267 ? 7.024 16.616 -16.931 1.00 93.19 267 THR A O 1
ATOM 2067 N N . LEU A 1 268 ? 5.692 15.424 -15.558 1.00 93.19 268 LEU A N 1
ATOM 2068 C CA . LEU A 1 268 ? 6.590 14.279 -15.440 1.00 93.19 268 LEU A CA 1
ATOM 2069 C C . LEU A 1 268 ? 6.322 13.252 -16.539 1.00 93.19 268 LEU A C 1
ATOM 2071 O O . LEU A 1 268 ? 5.195 12.776 -16.720 1.00 93.19 268 LEU A O 1
ATOM 2075 N N . TYR A 1 269 ? 7.400 12.839 -17.200 1.00 90.56 269 TYR A N 1
ATOM 2076 C CA . TYR A 1 269 ? 7.402 11.790 -18.208 1.00 90.56 269 TYR A CA 1
ATOM 2077 C C . TYR A 1 269 ? 8.308 10.637 -17.791 1.00 90.56 269 TYR A C 1
ATOM 2079 O O . TYR A 1 269 ? 9.446 10.841 -17.376 1.00 90.56 269 TYR A O 1
ATOM 2087 N N . ALA A 1 270 ? 7.815 9.416 -17.953 1.00 89.00 270 ALA A N 1
ATOM 2088 C CA . ALA A 1 270 ? 8.567 8.181 -17.818 1.00 89.00 270 ALA A CA 1
ATOM 2089 C C . ALA A 1 270 ? 9.045 7.695 -19.193 1.00 89.00 270 ALA A C 1
ATOM 2091 O O . ALA A 1 270 ? 8.266 7.657 -20.149 1.00 89.00 270 ALA A O 1
ATOM 2092 N N . HIS A 1 271 ? 10.310 7.287 -19.279 1.00 83.62 271 HIS A N 1
ATOM 2093 C CA . HIS A 1 271 ? 10.908 6.763 -20.507 1.00 83.62 271 HIS A CA 1
ATOM 2094 C C . HIS A 1 271 ? 11.024 5.231 -20.467 1.00 83.62 271 HIS A C 1
ATOM 2096 O O . HIS A 1 271 ? 11.732 4.665 -19.630 1.00 83.62 271 HIS A O 1
ATOM 2102 N N . ASP A 1 272 ? 10.336 4.539 -21.378 1.00 76.88 272 ASP A N 1
ATOM 2103 C CA . ASP A 1 272 ? 10.336 3.075 -21.460 1.00 76.88 272 ASP A CA 1
ATOM 2104 C C . ASP A 1 272 ? 11.581 2.552 -22.193 1.00 76.88 272 ASP A C 1
ATOM 2106 O O . ASP A 1 272 ? 11.585 2.342 -23.406 1.00 76.88 272 ASP A O 1
ATOM 2110 N N . LEU A 1 273 ? 12.635 2.276 -21.422 1.00 67.50 273 LEU A N 1
ATOM 2111 C CA . LEU A 1 273 ? 13.903 1.734 -21.926 1.00 67.50 273 LEU A CA 1
ATOM 2112 C C . L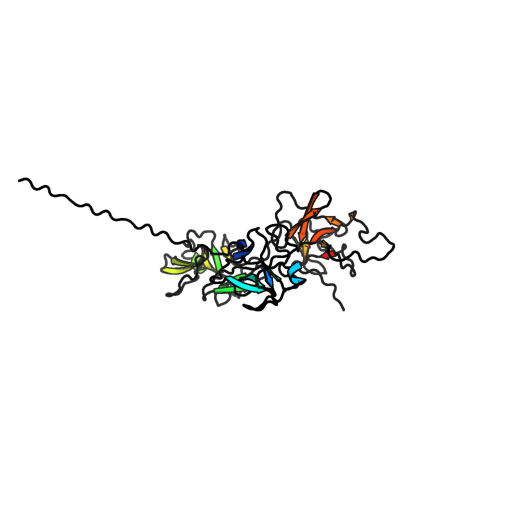EU A 1 273 ? 13.800 0.316 -22.521 1.00 67.50 273 LEU A C 1
ATOM 2114 O O . LEU A 1 273 ? 14.767 -0.164 -23.108 1.00 67.50 273 LEU A O 1
ATOM 2118 N N . SER A 1 274 ? 12.669 -0.384 -22.357 1.00 61.84 274 SER A N 1
ATOM 2119 C CA . SER A 1 274 ? 12.511 -1.762 -22.847 1.00 61.84 274 SER A CA 1
ATOM 2120 C C . SER A 1 274 ? 11.939 -1.871 -24.257 1.00 61.84 274 SER A C 1
ATOM 2122 O O . SER A 1 274 ? 11.937 -2.957 -24.841 1.00 61.84 274 SER A O 1
ATOM 2124 N N . LYS A 1 275 ? 11.473 -0.761 -24.835 1.00 55.78 275 LYS A N 1
ATOM 2125 C CA . LYS A 1 275 ? 11.112 -0.707 -26.251 1.00 55.78 275 LYS A CA 1
ATOM 2126 C C . LYS A 1 275 ? 12.387 -0.466 -27.069 1.00 55.78 275 LYS A C 1
ATOM 2128 O O . LYS A 1 275 ? 13.106 0.489 -26.778 1.00 55.78 275 LYS A O 1
ATOM 2133 N N . PRO A 1 276 ? 12.703 -1.313 -28.072 1.00 43.38 276 PRO A N 1
ATOM 2134 C CA . PRO A 1 276 ? 13.849 -1.057 -28.931 1.00 43.38 276 PRO A CA 1
ATOM 2135 C C . PRO A 1 276 ? 13.671 0.297 -29.621 1.00 43.38 276 PRO A C 1
ATOM 2137 O O . PRO A 1 276 ? 12.553 0.649 -30.008 1.00 43.38 276 PRO A O 1
ATOM 2140 N N . ARG A 1 277 ? 14.783 1.022 -29.815 1.00 45.12 277 ARG A N 1
ATOM 2141 C CA . ARG A 1 277 ? 14.868 2.096 -30.814 1.00 45.12 277 ARG A CA 1
ATOM 2142 C C . ARG A 1 277 ? 14.311 1.505 -32.108 1.00 45.12 277 ARG A C 1
ATOM 2144 O O . ARG A 1 277 ? 14.913 0.570 -32.635 1.00 45.12 277 ARG A O 1
ATOM 2151 N N . LEU A 1 278 ? 13.141 1.944 -32.570 1.00 37.06 278 LEU A N 1
ATOM 2152 C CA . LEU A 1 278 ? 12.628 1.478 -33.854 1.00 37.06 278 LEU A CA 1
ATOM 2153 C C . LEU A 1 278 ? 13.632 1.943 -34.905 1.00 37.06 278 LEU A C 1
ATOM 2155 O O . LEU A 1 278 ? 13.755 3.129 -35.181 1.00 37.06 278 LEU A O 1
ATOM 2159 N N . GLY A 1 279 ? 14.416 0.993 -35.411 1.00 33.25 279 GLY A N 1
ATOM 2160 C CA . GLY A 1 279 ? 15.403 1.223 -36.446 1.00 33.25 279 GLY A CA 1
ATOM 2161 C C . GLY A 1 279 ? 14.706 1.625 -37.734 1.00 33.25 279 GLY A C 1
ATOM 2162 O O . GLY A 1 279 ? 14.396 0.774 -38.561 1.00 33.25 279 GLY A O 1
ATOM 2163 N N . ILE A 1 280 ? 14.499 2.924 -37.922 1.00 34.06 280 ILE A N 1
ATOM 2164 C CA . ILE A 1 280 ? 14.547 3.507 -39.253 1.00 34.06 280 ILE A CA 1
ATOM 2165 C C . ILE A 1 280 ? 16.019 3.830 -39.490 1.00 34.06 280 ILE A C 1
ATOM 2167 O O . ILE A 1 280 ? 16.604 4.715 -38.863 1.00 34.06 280 ILE A O 1
ATOM 2171 N N . ALA A 1 281 ? 16.637 3.039 -40.363 1.00 33.12 281 ALA A N 1
ATOM 2172 C CA . ALA A 1 281 ? 17.928 3.359 -40.940 1.00 33.12 281 ALA A CA 1
ATOM 2173 C C . ALA A 1 281 ? 17.895 4.801 -41.478 1.00 33.12 281 ALA A C 1
ATOM 2175 O O . ALA A 1 281 ? 16.968 5.181 -42.187 1.00 33.12 281 ALA A O 1
ATOM 2176 N N . ASN A 1 282 ? 18.924 5.584 -41.153 1.00 35.59 282 ASN A N 1
ATOM 2177 C CA . ASN A 1 282 ? 19.165 6.928 -41.680 1.00 35.59 282 ASN A CA 1
ATOM 2178 C C . ASN A 1 282 ? 18.131 8.014 -41.322 1.00 35.59 282 ASN A C 1
ATOM 2180 O O . ASN A 1 282 ? 17.568 8.669 -42.189 1.00 35.59 282 ASN A O 1
ATOM 2184 N N . SER A 1 283 ? 18.007 8.336 -40.036 1.00 31.52 283 SER A N 1
ATOM 2185 C CA . SER A 1 283 ? 18.313 9.702 -39.573 1.00 31.52 283 SER A CA 1
ATOM 2186 C C . SER A 1 283 ? 18.527 9.677 -38.059 1.00 31.52 283 SER A C 1
ATOM 2188 O O . SER A 1 283 ? 17.724 9.111 -37.328 1.00 31.52 283 SER A O 1
ATOM 2190 N N . GLY A 1 284 ? 19.645 10.220 -37.574 1.00 35.06 284 GLY A N 1
ATOM 2191 C CA . GLY A 1 284 ? 19.999 10.219 -36.150 1.00 35.06 284 GLY A CA 1
ATOM 2192 C C . GLY A 1 284 ? 19.105 11.144 -35.327 1.00 35.06 284 GLY A C 1
ATOM 2193 O O . GLY A 1 284 ? 19.544 12.232 -34.968 1.00 35.06 284 GLY A O 1
ATOM 2194 N N . ARG A 1 285 ? 17.843 10.754 -35.099 1.00 40.62 285 ARG A N 1
ATOM 2195 C CA . ARG A 1 285 ? 16.793 11.701 -34.708 1.00 40.62 285 ARG A CA 1
ATOM 2196 C C . ARG A 1 285 ? 15.697 11.200 -33.751 1.00 40.62 285 ARG A C 1
ATOM 2198 O O . ARG A 1 285 ? 14.703 11.883 -33.588 1.00 40.62 285 ARG A O 1
ATOM 2205 N N . ASP A 1 286 ? 15.920 10.124 -32.995 1.00 43.34 286 ASP A N 1
ATOM 2206 C CA . ASP A 1 286 ? 14.990 9.700 -31.913 1.00 43.34 286 ASP A CA 1
ATOM 2207 C C . ASP A 1 286 ? 15.574 9.853 -30.498 1.00 43.34 286 ASP A C 1
ATOM 2209 O O . ASP A 1 286 ? 15.114 9.288 -29.510 1.00 43.34 286 ASP A O 1
ATOM 2213 N N . MET A 1 287 ? 16.596 10.697 -30.419 1.00 48.34 287 MET A N 1
ATOM 2214 C CA . MET A 1 287 ? 16.902 11.559 -29.286 1.00 48.34 287 MET A CA 1
ATOM 2215 C C . MET A 1 287 ? 17.067 12.951 -29.906 1.00 48.34 287 MET A C 1
ATOM 2217 O O . MET A 1 287 ? 18.156 13.505 -29.897 1.00 48.34 287 MET A O 1
ATOM 2221 N N . GLU A 1 288 ? 16.047 13.449 -30.621 1.00 47.22 288 GLU A N 1
ATOM 2222 C CA . GLU A 1 288 ? 16.241 14.527 -31.613 1.00 47.22 288 GLU A CA 1
ATOM 2223 C C . GLU A 1 288 ? 16.765 15.839 -31.021 1.00 47.22 288 GLU A C 1
ATOM 2225 O O . GLU A 1 288 ? 17.275 16.681 -31.750 1.00 47.22 288 GLU A O 1
ATOM 2230 N N . THR A 1 289 ? 16.721 15.983 -29.699 1.00 55.19 289 THR A N 1
ATOM 2231 C CA . THR A 1 289 ? 17.321 17.088 -28.957 1.00 55.19 289 THR A CA 1
ATOM 2232 C C . THR A 1 289 ? 17.484 16.675 -27.480 1.00 55.19 289 THR A C 1
ATOM 2234 O O . THR A 1 289 ? 16.582 16.900 -26.673 1.00 55.19 289 THR A O 1
ATOM 2237 N N . PRO A 1 290 ? 18.624 16.077 -27.066 1.00 57.12 290 PRO A N 1
ATOM 2238 C CA . PRO A 1 290 ? 18.907 15.731 -25.662 1.00 57.12 290 PRO A CA 1
ATOM 2239 C C . PRO A 1 290 ? 18.660 16.883 -24.684 1.00 57.12 290 PRO A C 1
ATOM 2241 O O . PRO A 1 290 ? 18.307 16.672 -23.532 1.00 57.12 290 PRO A O 1
ATOM 2244 N N . HIS A 1 291 ? 18.820 18.110 -25.176 1.00 66.25 291 HIS A N 1
ATOM 2245 C CA . HIS A 1 291 ? 18.595 19.342 -24.439 1.00 66.25 291 HIS A CA 1
ATOM 2246 C C . HIS A 1 291 ? 17.120 19.626 -24.120 1.00 66.25 291 HIS A C 1
ATOM 2248 O O . HIS A 1 291 ? 16.869 20.447 -23.247 1.00 66.25 291 HIS A O 1
ATOM 2254 N N . LEU A 1 292 ? 16.148 18.986 -24.787 1.00 80.56 292 LEU A N 1
ATOM 2255 C CA . LEU A 1 292 ? 14.732 19.186 -24.460 1.00 80.56 292 LEU A CA 1
ATOM 2256 C C . LEU A 1 292 ? 14.251 18.348 -23.278 1.00 80.56 292 LEU A C 1
ATOM 2258 O O . LEU A 1 292 ? 13.257 18.719 -22.663 1.00 80.56 292 LEU A O 1
ATOM 2262 N N . TRP A 1 293 ? 14.914 17.231 -22.986 1.00 86.25 293 TRP A N 1
ATOM 2263 C CA . TRP A 1 293 ? 14.496 16.293 -21.948 1.00 86.25 293 TRP A CA 1
ATOM 2264 C C . TRP A 1 293 ? 15.421 16.411 -20.746 1.00 86.25 293 TRP A C 1
ATOM 2266 O O . TRP A 1 293 ? 16.510 15.833 -20.714 1.00 86.25 293 TRP A O 1
ATOM 2276 N N . ALA A 1 294 ? 14.982 17.167 -19.746 1.00 90.12 294 ALA A N 1
ATOM 2277 C CA . ALA A 1 294 ? 15.737 17.353 -18.521 1.00 90.12 294 ALA A CA 1
ATOM 2278 C C . ALA A 1 294 ? 15.461 16.178 -17.567 1.00 90.12 294 ALA A C 1
ATOM 2280 O O . ALA A 1 294 ? 14.301 15.887 -17.276 1.00 90.12 294 ALA A O 1
ATOM 2281 N N . PRO A 1 295 ? 16.486 15.457 -17.086 1.00 91.38 295 PRO A N 1
ATOM 2282 C CA . PRO A 1 295 ? 16.271 14.368 -16.146 1.00 91.38 295 PRO A CA 1
ATOM 2283 C C . PRO A 1 295 ? 15.864 14.885 -14.770 1.00 91.38 295 PRO A C 1
ATOM 2285 O O . PRO A 1 295 ? 16.427 15.853 -14.263 1.00 91.38 295 PRO A O 1
ATOM 2288 N N . VAL A 1 296 ? 14.940 14.177 -14.127 1.00 94.38 296 VAL A N 1
ATOM 2289 C CA . VAL A 1 296 ? 14.545 14.461 -12.746 1.00 94.38 296 VAL A CA 1
ATOM 2290 C C . VAL A 1 296 ? 15.548 13.793 -11.809 1.00 94.38 296 VAL A C 1
ATOM 2292 O O . VAL A 1 296 ? 15.458 12.598 -11.522 1.00 94.38 296 VAL A O 1
ATOM 2295 N N . LEU A 1 297 ? 16.559 14.548 -11.383 1.00 94.12 297 LEU A N 1
ATOM 2296 C CA . LEU A 1 297 ? 17.630 14.036 -10.528 1.00 94.12 297 LEU A CA 1
ATOM 2297 C C . LEU A 1 297 ? 17.153 13.839 -9.084 1.00 94.12 297 LEU A C 1
ATOM 2299 O O . LEU A 1 297 ? 16.377 14.634 -8.556 1.00 94.12 297 LEU A O 1
ATOM 2303 N N . ALA A 1 298 ? 17.636 12.773 -8.450 1.00 92.88 298 ALA A N 1
ATOM 2304 C CA . ALA A 1 298 ? 17.403 12.486 -7.042 1.00 92.88 298 ALA A CA 1
ATOM 2305 C C . ALA A 1 298 ? 18.526 13.085 -6.186 1.00 92.88 298 ALA A C 1
ATOM 2307 O O . ALA A 1 298 ? 19.709 12.941 -6.506 1.00 92.88 298 ALA A O 1
ATOM 2308 N N . LYS A 1 299 ? 18.162 13.726 -5.074 1.00 93.00 299 LYS A N 1
ATOM 2309 C CA . LYS A 1 299 ? 19.114 14.250 -4.083 1.00 93.00 299 LYS A CA 1
ATOM 2310 C C . LYS A 1 299 ? 19.758 13.109 -3.303 1.00 93.00 299 LYS A C 1
ATOM 2312 O O . LYS A 1 299 ? 19.282 11.979 -3.369 1.00 93.00 299 LYS A O 1
ATOM 2317 N N . SER A 1 300 ? 20.838 13.355 -2.563 1.00 88.62 300 SER A N 1
ATOM 2318 C CA . SER A 1 300 ? 21.559 12.298 -1.829 1.00 88.62 300 SER A CA 1
ATOM 2319 C C . SER A 1 300 ? 20.730 11.691 -0.684 1.00 88.62 300 SER A C 1
ATOM 2321 O O . SER A 1 300 ? 20.831 10.493 -0.415 1.00 88.62 300 SER A O 1
ATOM 2323 N N . GLU A 1 301 ? 19.859 12.483 -0.066 1.00 90.88 301 GLU A N 1
ATOM 2324 C CA . GLU A 1 301 ? 18.942 12.077 0.999 1.00 90.88 301 GLU A CA 1
ATOM 2325 C C . GLU A 1 301 ? 17.683 11.346 0.508 1.00 90.88 301 GLU A C 1
ATOM 2327 O O . GLU A 1 301 ? 17.006 10.695 1.309 1.00 90.88 301 GLU A O 1
ATOM 2332 N N . ASP A 1 302 ? 17.378 11.430 -0.791 1.00 91.19 302 ASP A N 1
ATOM 2333 C CA . ASP A 1 302 ? 16.208 10.782 -1.378 1.00 91.19 302 ASP A CA 1
ATOM 2334 C C . ASP A 1 302 ? 16.315 9.253 -1.263 1.00 91.19 302 ASP A C 1
ATOM 2336 O O . ASP A 1 302 ? 17.388 8.657 -1.428 1.00 91.19 302 ASP A O 1
ATOM 2340 N N . LYS A 1 303 ? 15.173 8.619 -0.979 1.00 90.00 303 LYS A N 1
ATOM 2341 C CA . LYS A 1 303 ? 15.034 7.166 -0.833 1.00 90.00 303 LYS A CA 1
ATOM 2342 C C . LYS A 1 303 ? 13.898 6.643 -1.711 1.00 90.00 303 LYS A C 1
ATOM 2344 O O . LYS A 1 303 ? 12.908 7.360 -1.881 1.00 90.00 303 LYS A O 1
ATOM 2349 N N . PRO A 1 304 ? 13.993 5.395 -2.202 1.00 87.56 304 PRO A N 1
ATOM 2350 C CA . PRO A 1 304 ? 12.881 4.737 -2.870 1.00 87.56 304 PRO A CA 1
ATOM 2351 C C . PRO A 1 304 ? 11.643 4.677 -1.993 1.00 87.56 304 PRO A C 1
ATOM 2353 O O . PRO A 1 304 ? 11.727 4.483 -0.777 1.00 87.56 304 PRO A O 1
ATOM 2356 N N . ILE A 1 305 ? 10.489 4.863 -2.621 1.00 85.44 305 ILE A N 1
ATOM 2357 C CA . ILE A 1 305 ? 9.209 4.912 -1.936 1.00 85.44 305 ILE A CA 1
ATOM 2358 C C . ILE A 1 305 ? 8.094 4.464 -2.877 1.00 85.44 305 ILE A C 1
ATOM 2360 O O . ILE A 1 305 ? 7.796 5.115 -3.873 1.00 85.44 305 ILE A O 1
ATOM 2364 N N . GLY A 1 306 ? 7.462 3.329 -2.578 1.00 85.06 306 GLY A N 1
ATOM 2365 C CA . GLY A 1 306 ? 6.395 2.801 -3.427 1.00 85.06 306 GLY A CA 1
ATOM 2366 C C . GLY A 1 306 ? 6.887 2.523 -4.850 1.00 85.06 306 GLY A C 1
ATOM 2367 O O . GLY A 1 306 ? 7.928 1.909 -5.054 1.00 85.06 306 GLY A O 1
ATOM 2368 N N . GLN A 1 307 ? 6.150 3.010 -5.847 1.00 87.00 307 GLN A N 1
ATOM 2369 C CA . GLN A 1 307 ? 6.519 2.902 -7.266 1.00 87.00 307 GLN A CA 1
ATOM 2370 C C . GLN A 1 307 ? 7.630 3.876 -7.696 1.00 87.00 307 GLN A C 1
ATOM 2372 O O . GLN A 1 307 ? 7.923 3.969 -8.888 1.00 87.00 307 GLN A O 1
ATOM 2377 N N . TRP A 1 308 ? 8.204 4.640 -6.766 1.00 90.38 308 TRP A N 1
ATOM 2378 C CA . TRP A 1 308 ? 9.227 5.639 -7.043 1.00 90.38 308 TRP A CA 1
ATOM 2379 C C . TRP A 1 308 ? 10.588 5.098 -6.634 1.00 90.38 308 TRP A C 1
ATOM 2381 O O . TRP A 1 308 ? 10.886 4.974 -5.447 1.00 90.38 308 TRP A O 1
ATOM 2391 N N . SER A 1 309 ? 11.404 4.775 -7.626 1.00 90.62 309 SER A N 1
ATOM 2392 C CA . SER A 1 309 ? 12.734 4.195 -7.458 1.00 90.62 309 SER A CA 1
ATOM 2393 C C . SER A 1 309 ? 13.815 5.146 -7.976 1.00 90.62 309 SER A C 1
ATOM 2395 O O . SER A 1 309 ? 13.520 6.244 -8.455 1.00 90.62 309 SER A O 1
ATOM 2397 N N . MET A 1 310 ? 15.084 4.768 -7.821 1.00 88.50 310 MET A N 1
ATOM 2398 C CA . MET A 1 310 ? 16.207 5.502 -8.402 1.00 88.50 310 MET A CA 1
ATOM 2399 C C . MET A 1 310 ? 16.949 4.611 -9.385 1.00 88.50 310 MET A C 1
ATOM 2401 O O . MET A 1 310 ? 17.208 3.443 -9.101 1.00 88.50 310 MET A O 1
ATOM 2405 N N . VAL A 1 311 ? 17.356 5.192 -10.509 1.00 87.38 311 VAL A N 1
ATOM 2406 C CA . VAL A 1 311 ? 18.312 4.581 -11.432 1.00 87.38 311 VAL A CA 1
ATOM 2407 C C . VAL A 1 311 ? 19.613 5.372 -11.427 1.00 87.38 311 VAL A C 1
ATOM 2409 O O . VAL A 1 311 ? 19.611 6.599 -11.300 1.00 87.38 311 VAL A O 1
ATOM 2412 N N . THR A 1 312 ? 20.730 4.665 -11.564 1.00 85.31 312 THR A N 1
ATOM 2413 C CA . THR A 1 312 ? 22.050 5.283 -11.707 1.00 85.31 312 THR A CA 1
ATOM 2414 C C . THR A 1 312 ? 22.307 5.569 -13.178 1.00 85.31 312 THR A C 1
ATOM 2416 O O . THR A 1 312 ? 22.189 4.681 -14.023 1.00 85.31 312 THR A O 1
ATOM 2419 N N . ARG A 1 313 ? 22.643 6.817 -13.487 1.00 85.75 313 ARG A N 1
ATOM 2420 C CA . ARG A 1 313 ? 23.018 7.262 -14.831 1.00 85.75 313 ARG A CA 1
ATOM 2421 C C . ARG A 1 313 ? 24.481 6.921 -15.122 1.00 85.75 313 ARG A C 1
ATOM 2423 O O . ARG A 1 313 ? 25.265 6.687 -14.208 1.00 85.75 313 ARG A O 1
ATOM 2430 N N . GLU A 1 314 ? 24.871 6.954 -16.395 1.00 82.50 314 GLU A N 1
ATOM 2431 C CA . GLU A 1 314 ? 26.255 6.679 -16.829 1.00 82.50 314 GLU A CA 1
ATOM 2432 C C . GLU A 1 314 ? 27.291 7.605 -16.175 1.00 82.50 314 GLU A C 1
ATOM 2434 O O . GLU A 1 314 ? 28.412 7.191 -15.897 1.00 82.50 314 GLU A O 1
ATOM 2439 N N . ASN A 1 315 ? 26.907 8.850 -15.888 1.00 82.56 315 ASN A N 1
ATOM 2440 C CA . ASN A 1 315 ? 27.752 9.834 -15.213 1.00 82.56 315 ASN A CA 1
ATOM 2441 C C . ASN A 1 315 ? 27.775 9.683 -13.678 1.00 82.56 315 ASN A C 1
ATOM 2443 O O . ASN A 1 315 ? 28.369 10.517 -13.002 1.00 82.56 315 ASN A O 1
ATOM 2447 N N . GLY A 1 316 ? 27.131 8.650 -13.126 1.00 85.50 316 GLY A N 1
ATOM 2448 C CA . GLY A 1 316 ? 27.059 8.379 -11.688 1.00 85.50 316 GLY A CA 1
ATOM 2449 C C . GLY A 1 316 ? 25.924 9.095 -10.952 1.00 85.50 316 GLY A C 1
ATOM 2450 O O . GLY A 1 316 ? 25.649 8.757 -9.800 1.00 85.50 316 GLY A O 1
ATOM 2451 N N . ASP A 1 317 ? 25.225 10.031 -11.600 1.00 87.62 317 ASP A N 1
ATOM 2452 C CA . ASP A 1 317 ? 24.094 10.729 -10.989 1.00 87.62 317 ASP A CA 1
ATOM 2453 C C . ASP A 1 317 ? 22.924 9.774 -10.732 1.00 87.62 317 ASP A C 1
ATOM 2455 O O . ASP A 1 317 ? 22.635 8.869 -11.523 1.00 87.62 317 ASP A O 1
ATOM 2459 N N . ARG A 1 318 ? 22.186 10.022 -9.648 1.00 91.06 318 ARG A N 1
ATOM 2460 C CA . ARG A 1 318 ? 20.932 9.316 -9.372 1.00 91.06 318 ARG A CA 1
ATOM 2461 C C . ARG A 1 318 ? 19.769 10.063 -10.000 1.00 91.06 318 ARG A C 1
ATOM 2463 O O . ARG A 1 318 ? 19.622 11.269 -9.823 1.00 91.06 318 ARG A O 1
ATOM 2470 N N . GLN A 1 319 ? 18.916 9.334 -10.699 1.00 92.81 319 GLN A N 1
ATOM 2471 C CA . GLN A 1 319 ? 17.717 9.859 -11.335 1.00 92.81 319 GLN A CA 1
ATOM 2472 C C . GLN A 1 319 ? 16.490 9.158 -10.773 1.00 92.81 319 GLN A C 1
ATOM 2474 O O . GLN A 1 319 ? 16.495 7.937 -10.610 1.00 92.81 319 GLN A O 1
ATOM 2479 N N . TRP A 1 320 ? 15.437 9.922 -10.499 1.00 93.62 320 TRP A N 1
ATOM 2480 C CA . TRP A 1 320 ? 14.150 9.361 -10.118 1.00 93.62 320 TRP A CA 1
ATOM 2481 C C . TRP A 1 320 ? 13.575 8.517 -11.256 1.00 93.62 320 TRP A C 1
ATOM 2483 O O . TRP A 1 320 ? 13.694 8.851 -12.434 1.00 93.62 320 TRP A O 1
ATOM 2493 N N . ALA A 1 321 ? 12.922 7.425 -10.891 1.00 91.00 321 ALA A N 1
ATOM 2494 C CA . ALA A 1 321 ? 12.200 6.543 -11.784 1.00 91.00 321 ALA A CA 1
ATOM 2495 C C . ALA A 1 321 ? 10.800 6.274 -11.222 1.00 91.00 321 ALA A C 1
ATOM 2497 O O . ALA A 1 321 ? 10.605 6.244 -10.009 1.00 91.00 321 ALA A O 1
ATOM 2498 N N . TYR A 1 322 ? 9.825 6.073 -12.104 1.00 90.06 322 TYR A N 1
ATOM 2499 C CA . TYR A 1 322 ? 8.466 5.674 -11.744 1.00 90.06 322 TYR A CA 1
ATOM 2500 C C . TYR A 1 322 ? 8.128 4.352 -12.425 1.00 90.06 322 TYR A C 1
ATOM 2502 O O . TYR A 1 322 ? 8.297 4.220 -13.640 1.00 90.06 322 TYR A O 1
ATOM 2510 N N . LYS A 1 323 ? 7.687 3.356 -11.649 1.00 84.94 323 LYS A N 1
ATOM 2511 C CA . LYS A 1 323 ? 7.481 1.973 -12.118 1.00 84.94 323 LYS A CA 1
ATOM 2512 C C . LYS A 1 323 ? 8.722 1.425 -12.843 1.00 84.94 323 LYS A C 1
ATOM 2514 O O . LYS A 1 323 ? 8.628 0.747 -13.866 1.00 84.94 323 LYS A O 1
ATOM 2519 N N . GLY A 1 324 ? 9.904 1.770 -12.327 1.00 83.88 324 GLY A N 1
ATOM 2520 C CA . GLY A 1 324 ? 11.205 1.389 -12.882 1.00 83.88 324 GLY A CA 1
ATOM 2521 C C . GLY A 1 324 ? 11.608 2.097 -14.185 1.0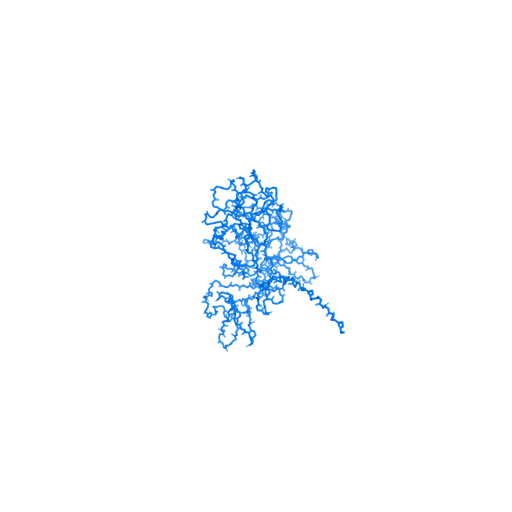0 83.88 324 GLY A C 1
ATOM 2522 O O . GLY A 1 324 ? 12.596 1.699 -14.797 1.00 83.88 324 GLY A O 1
ATOM 2523 N N . MET A 1 325 ? 10.870 3.117 -14.638 1.00 86.38 325 MET A N 1
ATOM 2524 C CA . MET A 1 325 ? 11.215 3.920 -15.820 1.00 86.38 325 MET A CA 1
ATOM 2525 C C . MET A 1 325 ? 11.798 5.279 -15.405 1.00 86.38 325 MET A C 1
ATOM 2527 O O . MET A 1 325 ? 11.147 5.973 -14.622 1.00 86.38 325 MET A O 1
ATOM 2531 N N . PRO A 1 326 ? 12.972 5.699 -15.917 1.00 89.88 326 PRO A N 1
ATOM 2532 C CA . PRO A 1 326 ? 13.575 6.986 -15.565 1.00 89.88 326 PRO A CA 1
ATOM 2533 C C . PRO A 1 326 ? 12.675 8.176 -15.916 1.00 89.88 326 PRO A C 1
ATOM 2535 O O . PRO A 1 326 ? 12.029 8.185 -16.968 1.00 89.88 326 PRO A O 1
ATOM 2538 N N . LEU A 1 327 ? 12.669 9.179 -15.034 1.00 92.00 327 LEU A N 1
ATOM 2539 C CA . LEU A 1 327 ? 11.820 10.364 -15.114 1.00 92.00 327 LEU A CA 1
ATOM 2540 C C . LEU A 1 327 ? 12.508 11.567 -15.739 1.00 92.00 327 LEU A C 1
ATOM 2542 O O . LEU A 1 327 ? 13.658 11.878 -15.424 1.00 92.00 327 LEU A O 1
ATOM 2546 N N . TYR A 1 328 ? 11.756 12.291 -16.558 1.00 92.38 328 TYR A N 1
ATOM 2547 C CA . TYR A 1 328 ? 12.188 13.513 -17.217 1.00 92.38 328 TYR A CA 1
ATOM 2548 C C . TYR A 1 328 ? 11.075 14.561 -17.194 1.00 92.38 328 TYR A C 1
ATOM 2550 O O . TYR A 1 328 ? 9.892 14.226 -17.125 1.00 92.38 328 TYR A O 1
ATOM 2558 N N . THR A 1 329 ? 11.466 15.823 -17.307 1.00 92.31 329 THR A N 1
ATOM 2559 C CA . THR A 1 329 ? 10.604 16.940 -17.700 1.00 92.31 329 THR A CA 1
ATOM 2560 C C . THR A 1 329 ? 10.978 17.383 -19.114 1.00 92.31 329 THR A C 1
ATOM 2562 O O . THR A 1 329 ? 12.065 17.065 -19.612 1.00 92.31 329 THR A O 1
ATOM 2565 N N . ASN A 1 330 ? 10.075 18.093 -19.792 1.00 89.81 330 ASN A N 1
ATOM 2566 C CA . ASN A 1 330 ? 10.333 18.617 -21.129 1.00 89.81 330 ASN A CA 1
ATOM 2567 C C . ASN A 1 330 ? 10.388 20.146 -21.112 1.00 89.81 330 ASN A C 1
ATOM 2569 O O . ASN A 1 330 ? 9.447 20.785 -20.655 1.00 89.81 330 ASN A O 1
ATOM 2573 N N . ILE A 1 331 ? 11.442 20.756 -21.661 1.00 88.25 331 ILE A N 1
ATOM 2574 C CA . ILE A 1 331 ? 11.587 22.225 -21.636 1.00 88.25 331 ILE A CA 1
ATOM 2575 C C . ILE A 1 331 ? 10.542 22.960 -22.497 1.00 88.25 331 ILE A C 1
ATOM 2577 O O . ILE A 1 331 ? 10.440 24.183 -22.434 1.00 88.25 331 ILE A O 1
ATOM 2581 N N . ARG A 1 332 ? 9.802 22.239 -23.353 1.00 86.56 332 ARG A N 1
ATOM 2582 C CA . ARG A 1 332 ? 8.680 22.796 -24.126 1.00 86.56 332 ARG A CA 1
ATOM 2583 C C . ARG A 1 332 ? 7.404 22.932 -23.298 1.00 86.56 332 ARG A C 1
ATOM 2585 O O . ARG A 1 332 ? 6.468 23.597 -23.743 1.00 86.56 332 ARG A O 1
ATOM 2592 N N . ASP A 1 333 ? 7.352 22.314 -22.126 1.00 88.12 333 ASP A N 1
ATOM 2593 C CA . ASP A 1 333 ? 6.233 22.440 -21.200 1.00 88.12 333 ASP A CA 1
ATOM 2594 C C . ASP A 1 333 ? 6.452 23.680 -20.335 1.00 88.12 333 ASP A C 1
ATOM 2596 O O . ASP A 1 333 ? 6.938 23.600 -19.212 1.00 88.12 333 ASP A O 1
ATOM 2600 N N . GLN A 1 334 ? 6.153 24.846 -20.912 1.00 87.25 334 GLN A N 1
ATOM 2601 C CA . GLN A 1 334 ? 6.376 26.145 -20.265 1.00 87.25 334 GLN A CA 1
ATOM 2602 C C . GLN A 1 334 ? 5.285 26.521 -19.257 1.00 87.25 334 GLN A C 1
ATOM 2604 O O . GLN A 1 334 ? 5.499 27.409 -18.440 1.00 87.25 334 GLN A O 1
ATOM 2609 N N . GLU A 1 335 ? 4.137 25.846 -19.305 1.00 89.88 335 GLU A N 1
ATOM 2610 C CA . GLU A 1 335 ? 2.979 26.125 -18.457 1.00 89.88 335 GLU A CA 1
ATOM 2611 C C . GLU A 1 335 ? 2.501 24.838 -17.762 1.00 89.88 335 GLU A C 1
ATOM 2613 O O . GLU A 1 335 ? 2.560 23.757 -18.368 1.00 89.88 335 GLU A O 1
ATOM 2618 N N . PRO A 1 336 ? 1.976 24.921 -16.525 1.00 90.69 336 PRO A N 1
ATOM 2619 C CA . PRO A 1 336 ? 1.395 23.771 -15.842 1.00 90.69 336 PRO A CA 1
ATOM 2620 C C . PRO A 1 336 ? 0.291 23.104 -16.668 1.00 90.69 336 PRO A C 1
ATOM 2622 O O . PRO A 1 336 ? -0.628 23.755 -17.160 1.00 90.69 336 PRO A O 1
ATOM 2625 N N . GLY A 1 337 ? 0.369 21.782 -16.800 1.00 85.75 337 GLY A N 1
ATOM 2626 C CA . GLY A 1 337 ? -0.560 20.975 -17.594 1.00 85.75 337 GLY A CA 1
ATOM 2627 C C . GLY A 1 337 ? -0.150 20.777 -19.055 1.00 85.75 337 GLY A C 1
ATOM 2628 O O . GLY A 1 337 ? -0.821 20.024 -19.759 1.00 85.75 337 GLY A O 1
ATOM 2629 N N . ALA A 1 338 ? 0.942 21.399 -19.514 1.00 88.81 338 ALA A N 1
ATOM 2630 C CA . ALA A 1 338 ? 1.430 21.234 -20.880 1.00 88.81 338 ALA A CA 1
ATOM 2631 C C . ALA A 1 338 ? 1.916 19.800 -21.175 1.00 88.81 338 ALA A C 1
ATOM 2633 O O . ALA A 1 338 ? 2.458 19.105 -20.312 1.00 88.81 338 ALA A O 1
ATOM 2634 N N . LEU A 1 339 ? 1.701 19.375 -22.425 1.00 85.31 339 LEU A N 1
ATOM 2635 C CA . LEU A 1 339 ? 1.990 18.035 -22.951 1.00 85.31 339 LEU A CA 1
ATOM 2636 C C . LEU A 1 339 ? 2.842 18.077 -24.232 1.00 85.31 339 LEU A C 1
ATOM 2638 O O . LEU A 1 339 ? 2.801 17.170 -25.064 1.00 85.31 339 LEU A O 1
ATOM 2642 N N . ASN A 1 340 ? 3.622 19.140 -24.412 1.00 83.06 340 ASN A N 1
ATOM 2643 C CA . ASN A 1 340 ? 4.362 19.442 -25.638 1.00 83.06 340 ASN A CA 1
ATOM 2644 C C . ASN A 1 340 ? 5.577 18.523 -25.850 1.00 83.06 340 ASN A C 1
ATOM 2646 O O . ASN A 1 340 ? 6.198 18.544 -26.920 1.00 83.06 340 ASN A O 1
ATOM 2650 N N . GLY A 1 341 ? 5.924 17.718 -24.840 1.00 73.56 341 GLY A N 1
ATOM 2651 C CA . GLY A 1 341 ? 6.893 16.633 -24.956 1.00 73.56 341 GLY A CA 1
ATOM 2652 C C . GLY A 1 341 ? 6.367 15.408 -25.710 1.00 73.56 341 GLY A C 1
ATOM 2653 O O . GLY A 1 341 ? 7.165 14.667 -26.280 1.00 73.56 341 GLY A O 1
ATOM 2654 N N . MET A 1 342 ? 5.048 15.198 -25.764 1.00 72.50 342 MET A N 1
ATOM 2655 C CA . MET A 1 342 ? 4.440 14.027 -26.399 1.00 72.50 342 MET A CA 1
ATOM 2656 C C . MET A 1 342 ? 4.045 14.268 -27.856 1.00 72.50 342 MET A C 1
ATOM 2658 O O . MET A 1 342 ? 3.447 15.282 -28.208 1.00 72.50 342 MET A O 1
ATOM 2662 N N . ARG A 1 343 ? 4.302 13.272 -28.709 1.00 67.88 343 ARG A N 1
ATOM 2663 C CA . ARG A 1 343 ? 3.691 13.158 -30.042 1.00 67.88 343 ARG A CA 1
ATOM 2664 C C . ARG A 1 343 ? 2.663 12.028 -30.021 1.00 67.88 343 ARG A C 1
ATOM 2666 O O . ARG A 1 343 ? 2.865 11.029 -29.342 1.00 67.88 343 ARG A O 1
ATOM 2673 N N . ALA A 1 344 ? 1.601 12.134 -30.819 1.00 57.66 344 ALA A N 1
ATOM 2674 C CA . ALA A 1 344 ? 0.540 11.118 -30.880 1.00 57.66 344 ALA A CA 1
ATOM 2675 C C . ALA A 1 344 ? 1.042 9.701 -31.243 1.00 57.66 344 ALA A C 1
ATOM 2677 O O . ALA A 1 344 ? 0.398 8.707 -30.920 1.00 57.66 344 ALA A O 1
ATOM 2678 N N . THR A 1 345 ? 2.196 9.596 -31.907 1.00 57.50 345 THR A N 1
ATOM 2679 C CA . THR A 1 345 ? 2.825 8.326 -32.302 1.00 57.50 345 THR A CA 1
ATOM 2680 C C . THR A 1 345 ? 3.905 7.844 -31.331 1.00 57.50 345 THR A C 1
ATOM 2682 O O . THR A 1 345 ? 4.507 6.797 -31.573 1.00 57.50 345 THR A O 1
ATOM 2685 N N . ASP A 1 346 ? 4.194 8.602 -30.272 1.00 65.31 346 ASP A N 1
ATOM 2686 C CA . ASP A 1 346 ? 5.261 8.285 -29.332 1.00 65.31 346 ASP A CA 1
ATOM 2687 C C . ASP A 1 346 ? 4.867 7.093 -28.454 1.00 65.31 346 ASP A C 1
ATOM 2689 O O . ASP A 1 346 ? 3.823 7.080 -27.802 1.00 65.31 346 ASP A O 1
ATOM 2693 N N . ARG A 1 347 ? 5.695 6.047 -28.483 1.00 64.19 347 ARG A N 1
ATOM 2694 C CA . ARG A 1 347 ? 5.504 4.820 -27.693 1.00 64.19 347 ARG A CA 1
ATOM 2695 C C . ARG A 1 347 ? 6.561 4.656 -26.606 1.00 64.19 347 ARG A C 1
ATOM 2697 O O . ARG A 1 347 ? 6.514 3.667 -25.872 1.00 64.19 347 ARG A O 1
ATOM 2704 N N . VAL A 1 348 ? 7.521 5.577 -26.541 1.00 72.25 348 VAL A N 1
ATOM 2705 C CA . VAL A 1 348 ? 8.698 5.492 -25.673 1.00 72.25 348 VAL A CA 1
ATOM 2706 C C . VAL A 1 348 ? 8.537 6.424 -24.477 1.00 72.25 348 VAL A C 1
ATOM 2708 O O . VAL A 1 348 ? 8.860 6.038 -23.354 1.00 72.25 348 VAL A O 1
ATOM 2711 N N . TRP A 1 349 ? 7.964 7.608 -24.695 1.00 80.00 349 TRP A N 1
ATOM 2712 C CA . TRP A 1 349 ? 7.639 8.561 -23.639 1.00 80.00 349 TRP A CA 1
ATOM 2713 C C . TRP A 1 349 ? 6.214 8.376 -23.133 1.00 80.00 349 TRP A C 1
ATOM 2715 O O . TRP A 1 349 ? 5.272 8.214 -23.908 1.00 80.00 349 TRP A O 1
ATOM 2725 N N . ARG A 1 350 ? 6.044 8.404 -21.811 1.00 84.25 350 ARG A N 1
ATOM 2726 C CA . ARG A 1 350 ? 4.751 8.220 -21.149 1.00 84.25 350 ARG A CA 1
ATOM 2727 C C . ARG A 1 350 ? 4.527 9.300 -20.107 1.00 84.25 350 ARG A C 1
ATOM 2729 O O . ARG A 1 350 ? 5.349 9.465 -19.216 1.00 84.25 350 ARG A O 1
ATOM 2736 N N . THR A 1 351 ? 3.401 9.994 -20.179 1.00 85.00 351 THR A N 1
ATOM 2737 C CA . THR A 1 351 ? 2.942 10.873 -19.110 1.00 85.00 351 THR A CA 1
ATOM 2738 C C . THR A 1 351 ? 2.509 10.032 -17.934 1.00 85.00 351 THR A C 1
ATOM 2740 O O . THR A 1 351 ? 1.995 8.919 -18.091 1.00 85.00 351 THR A O 1
ATOM 2743 N N . ILE A 1 352 ? 2.718 10.569 -16.743 1.00 87.06 352 ILE A N 1
ATOM 2744 C CA . ILE A 1 352 ? 2.301 9.912 -15.516 1.00 87.06 352 ILE A CA 1
ATOM 2745 C C . ILE A 1 352 ? 1.015 10.584 -15.071 1.00 87.06 352 ILE A C 1
ATOM 2747 O O . ILE A 1 352 ? 1.032 11.725 -14.620 1.00 87.06 352 ILE A O 1
ATOM 2751 N N . MET A 1 353 ? -0.111 9.893 -15.221 1.00 84.62 353 MET A N 1
ATOM 2752 C CA . MET A 1 353 ? -1.390 10.402 -14.733 1.00 84.62 353 MET A CA 1
ATOM 2753 C C . MET A 1 353 ? -1.503 10.176 -13.230 1.00 84.62 353 MET A C 1
ATOM 2755 O O . MET A 1 353 ? -0.915 9.246 -12.680 1.00 84.62 353 MET A O 1
ATOM 2759 N N . LYS A 1 354 ? -2.352 10.956 -12.562 1.00 80.06 354 LYS A N 1
ATOM 2760 C CA . LYS A 1 354 ? -2.718 10.754 -11.153 1.00 80.06 354 LYS A CA 1
ATOM 2761 C C . LYS A 1 354 ? -3.234 9.341 -10.858 1.00 80.06 354 LYS A C 1
ATOM 2763 O O . LYS A 1 354 ? -2.984 8.823 -9.777 1.00 80.06 354 LYS A O 1
ATOM 2768 N N . SER A 1 355 ? -3.911 8.708 -11.820 1.00 65.44 355 SER A N 1
ATOM 2769 C CA . SER A 1 355 ? -4.365 7.312 -11.728 1.00 65.44 355 SER A CA 1
ATOM 2770 C C . SER A 1 355 ? -3.225 6.283 -11.759 1.00 65.44 355 SER A C 1
ATOM 2772 O O . SER A 1 355 ? -3.483 5.092 -11.626 1.00 65.44 355 SER A O 1
ATOM 2774 N N . GLY A 1 356 ? -1.980 6.705 -12.002 1.00 57.72 356 GLY A N 1
ATOM 2775 C CA . GLY A 1 356 ? -0.827 5.823 -12.193 1.00 57.72 356 GLY A CA 1
ATOM 2776 C C . GLY A 1 356 ? -0.798 5.099 -13.546 1.00 57.72 356 GLY A C 1
ATOM 2777 O O . GLY A 1 356 ? 0.108 4.296 -13.795 1.00 57.72 356 GLY A O 1
ATOM 2778 N N . GLN A 1 357 ? -1.767 5.359 -14.430 1.00 55.72 357 GLN A N 1
ATOM 2779 C CA . GLN A 1 357 ? -1.784 4.877 -15.813 1.00 55.72 357 GLN A CA 1
ATOM 2780 C C . GLN A 1 357 ? -1.195 5.939 -16.742 1.00 55.72 357 GLN A C 1
ATOM 2782 O O . GLN A 1 357 ? -1.365 7.127 -16.506 1.00 55.72 357 GLN A O 1
ATOM 2787 N N . SER A 1 358 ? -0.500 5.535 -17.802 1.00 53.50 358 SER A N 1
ATOM 2788 C CA . SER A 1 358 ? -0.165 6.460 -18.890 1.00 53.50 358 SER A CA 1
ATOM 2789 C C . SER A 1 358 ? -1.400 6.712 -19.744 1.00 53.50 358 SER A C 1
ATOM 2791 O O . SER A 1 358 ? -2.200 5.787 -19.901 1.00 53.50 358 SER A O 1
ATOM 2793 N N . MET A 1 359 ? -1.531 7.897 -20.349 1.00 47.03 359 MET A N 1
ATOM 2794 C CA . MET A 1 359 ? -2.526 8.095 -21.406 1.00 47.03 359 MET A CA 1
ATOM 2795 C C . MET A 1 359 ? -2.293 7.050 -22.498 1.00 47.03 359 MET A C 1
ATOM 2797 O O . MET A 1 359 ? -1.311 7.107 -23.236 1.00 47.03 359 MET A O 1
ATOM 2801 N N . ALA A 1 360 ? -3.159 6.042 -22.564 1.00 40.53 360 ALA A N 1
ATOM 2802 C CA . ALA A 1 360 ? -3.224 5.194 -23.733 1.00 40.53 360 ALA A CA 1
ATOM 2803 C C . ALA A 1 360 ? -3.773 6.084 -24.844 1.00 40.53 360 ALA A C 1
ATOM 2805 O O . ALA A 1 360 ? -4.886 6.593 -24.717 1.00 40.53 360 ALA A O 1
ATOM 2806 N N . GLY A 1 361 ? -2.986 6.303 -25.901 1.00 34.00 361 GLY A N 1
ATOM 2807 C CA . GLY A 1 361 ? -3.530 6.846 -27.137 1.00 34.00 361 GLY A CA 1
ATOM 2808 C C . GLY A 1 361 ? -4.776 6.036 -27.478 1.00 34.00 361 GLY A C 1
ATOM 2809 O O . GLY A 1 361 ? -4.702 4.809 -27.589 1.00 34.00 361 GLY A O 1
ATOM 2810 N N . THR A 1 362 ? -5.919 6.708 -27.535 1.00 25.72 362 THR A N 1
ATOM 2811 C CA . THR A 1 362 ? -7.184 6.142 -27.978 1.00 25.72 362 THR A CA 1
ATOM 2812 C C . THR A 1 362 ? -6.958 5.535 -29.357 1.00 25.72 362 THR A C 1
ATOM 2814 O O . THR A 1 362 ? -6.804 6.249 -30.344 1.00 25.72 362 THR A O 1
ATOM 2817 N N . GLN A 1 363 ? -6.866 4.205 -29.422 1.00 25.61 363 GLN A N 1
ATOM 2818 C CA . GLN A 1 363 ? -7.015 3.498 -30.685 1.00 25.61 363 GLN A CA 1
ATOM 2819 C C . GLN A 1 363 ? -8.498 3.576 -31.038 1.00 25.61 363 GLN A C 1
ATOM 2821 O O . GLN A 1 363 ? -9.310 2.886 -30.423 1.00 25.61 363 GLN A O 1
ATOM 2826 N N . ASN A 1 364 ? -8.824 4.475 -31.964 1.00 26.89 364 ASN A N 1
ATOM 2827 C CA . ASN A 1 364 ? -9.951 4.275 -32.868 1.00 26.89 364 ASN A CA 1
ATOM 2828 C C . ASN A 1 364 ? -9.478 3.438 -34.051 1.00 26.89 364 ASN A C 1
ATOM 2830 O O . ASN A 1 364 ? -8.344 3.699 -34.522 1.00 26.89 364 ASN A O 1
#

pLDDT: mean 82.41, std 17.99, range [25.61, 98.38]

Sequence (364 aa):
MRFVVSTLTALLLAHAGVQAVELDVTPAEVALREQGHGWILVNSAGMTLYTFVDDQKFADPACVEKCAITWPPLLANETAKPDGDWTLVIRGTGSRQWAFRGKPLYTYSRDVLSGDMNGDELLQKWYVAIKPIPTPPAFMTLKMPAGYLLVDQKKMTLYTSQSDRNATSACEGSCAKTWKPVEAWALAESTSSAWSITTRKDGVRQWVFKGQPLYRFAGDFSPGEMTGEGNKGWRAVVLEPPLPRPAWVTYQKSDGGELMADAAGHTLYAHDLSKPRLGIANSGRDMETPHLWAPVLAKSEDKPIGQWSMVTRENGDRQWAYKGMPLYTNIRDQEPGALNGMRATDRVWRTIMKSGQSMAGTQN

Secondary structure (DSSP, 8-state):
-PPPPPP--------------------TTEEEEEETTEEEEEETTSPBPEEETTPPTTS--S--THHHHHS-B-BPPTT---BTTEEEEEETTTEEEEEETTEE-B--TT--STTB-TTTTGGGTEEE-EE-----TTEEEEEETTEEEEEETT-PBEEEETT-BTTB----THHHHHEEE-BPPTT----STTEEEEE-TTS-EEEEETTEE-EEETT--STT--TTTTGGGEEE-EEEPSPP--TT-EEEEETTEEEEE-TTSPBPEEE-TTS-----SS---TTS-GGGEEE-BPPTT---BBTEEEEE-TTS-EEEEETTEEEEEETT--STT--TT--TT-SSEEE-BTTS--------

Foldseek 3Di:
DDDDDDDDDDDDDDPPDPDPPPPPDDPQQWDWDDAAQFTFIAGPQLFFKKFFQPQDFLDEDPQDDPSCVQWPFAWDDPVDDADDQWDWDAYDPGTIGIDGNRTTITGGPLPDDNAAQLQDCPVPTMHTHTPFDPDPPQWDWDQDLQATFIAGPQLFWKKFAPPDDQLADPQDDPSCVQWPFAAADPPDDDPDPQWDWDQYPVRGIGIDGNRTTITGGPPDDHRPDDVCDPPNRMHTRHHHGPFDDPPQWDWFQAPLGIFIDGVVQFFKKFFAPPDPPPDPDDDPPPCPDVVFWAFAFDDPPDDHTYQWHWDQDPVRTITIHGSSTTMTGGPVCPDHRDDVVDDLPDPGMFTQHPVRDTRDNDDD

Radius of gyration: 26.8 Å; chains: 1; bounding box: 51×56×120 Å